Protein AF-A0A4Y9F904-F1 (afdb_monomer_lite)

Radius of gyration: 24.55 Å; chains: 1; bounding box: 71×36×75 Å

Foldseek 3Di:
DDDDPPPPPDDPDPVPPPAPPCQDPVLVVLLVVLVVLLVVLLVVLLPPLLVVLQVVLLVCVVVVQWDFLLDVVQVWDQPQAADWAFLVQWDQDQQWIDGPDRHIIRSVHRLSSVLLNSLSNLAPDGTDHSVLNRQDTDGPVSVVSVVVSVVVVVVNVVSVVVNVVSVVVSLVSVCVSSVHDPVRSVVVVVVCCDPPNVVVDPDGSNNPDRDHHRPRSDDPPDPPPPDD

Organism: NCBI:txid1214928

Sequence (228 aa):
MEGSSRAHIYPRTLEALPWPKDADRHTLGRLAVLYQELERLAQVSRDNPRAWLLAEVERRIEDQAGYRLSAPGFGLSFVEWQGAPSMEELLLEGTVLQAGLFHRLDLKDPDLARFVYLMLTSTEAERVASGELQRLFVPTDYRDLLAVYEEKERAFSEVREAFFRTLAELDEAVFDLFGLTEEERRHILERLSAFPLDRLRPRYPWEVGRVRPPQGLHGRSVPIRGGL

Secondary structure (DSSP, 8-state):
-----------SSGGGSS--TT--HHHHHHHHHHHHHHHHHHHHTTS-HHHHHHHHHHHHHHTT-EEETTSGGG----TTB-S--BGGGEEEETTEEEETTTEEEE-SSHHHHHHHHHHHHTB--SB--HHHHHH-EEETTHHHHHHHHHHHHHHHHHHHHHHHHHHHHHHHHHHHHTT--HHHHHHHHHHHTSTTGGG-----TTS---BPPPTTTS----------

pLDDT: mean 80.61, std 17.96, range [29.81, 96.25]

Structure (mmCIF, N/CA/C/O backbone):
data_AF-A0A4Y9F904-F1
#
_entry.id   AF-A0A4Y9F904-F1
#
loop_
_atom_site.group_PDB
_atom_site.id
_atom_site.type_symbol
_atom_site.label_atom_id
_atom_site.label_alt_id
_atom_site.label_comp_id
_atom_site.label_asym_id
_atom_site.label_entity_id
_atom_site.label_seq_id
_atom_site.pdbx_PDB_ins_code
_atom_site.Cartn_x
_atom_site.Cartn_y
_atom_site.Cartn_z
_atom_site.occupancy
_atom_site.B_iso_or_equiv
_atom_site.auth_seq_id
_atom_site.auth_comp_id
_atom_site.auth_asym_id
_atom_site.auth_atom_id
_atom_site.pdbx_PDB_model_num
ATOM 1 N N . MET A 1 1 ? 14.074 16.348 48.576 1.00 34.06 1 MET A N 1
ATOM 2 C CA . MET A 1 1 ? 14.299 15.321 47.538 1.00 34.06 1 MET A CA 1
ATOM 3 C C . MET A 1 1 ? 13.141 14.347 47.621 1.00 34.06 1 MET A C 1
ATOM 5 O O . MET A 1 1 ? 13.168 13.433 48.432 1.00 34.06 1 MET A O 1
ATOM 9 N N . GLU A 1 2 ? 12.076 14.634 46.877 1.00 34.41 2 GLU A N 1
ATOM 10 C CA . GLU A 1 2 ? 10.871 13.806 46.820 1.00 34.41 2 GLU A CA 1
ATOM 11 C C . GLU A 1 2 ? 11.137 12.616 45.894 1.00 34.41 2 GLU A C 1
ATOM 13 O O . GLU A 1 2 ? 11.354 12.772 44.693 1.00 34.41 2 GLU A O 1
ATOM 18 N N . GLY A 1 3 ? 11.200 11.424 46.485 1.00 33.22 3 GLY A N 1
ATOM 19 C CA . GLY A 1 3 ? 11.330 10.168 45.764 1.00 33.22 3 GLY A CA 1
ATOM 20 C C . GLY A 1 3 ? 10.002 9.797 45.115 1.00 33.22 3 GLY A C 1
ATOM 21 O O . GLY A 1 3 ? 9.018 9.534 45.799 1.00 33.22 3 GLY A O 1
ATOM 22 N N . SER A 1 4 ? 9.996 9.770 43.786 1.00 40.06 4 SER A N 1
ATOM 23 C CA . SER A 1 4 ? 8.911 9.275 42.942 1.00 40.06 4 SER A CA 1
ATOM 24 C C . SER A 1 4 ? 8.548 7.821 43.282 1.00 40.06 4 SER A C 1
ATOM 26 O O . SER A 1 4 ? 9.213 6.889 42.835 1.00 40.06 4 SER A O 1
ATOM 28 N N . SER A 1 5 ? 7.454 7.621 44.017 1.00 36.81 5 SER A N 1
ATOM 29 C CA . SER A 1 5 ? 6.813 6.322 44.254 1.00 36.81 5 SER A CA 1
ATOM 30 C C . SER A 1 5 ? 5.555 6.150 43.392 1.00 36.81 5 SER A C 1
ATOM 32 O O . SER A 1 5 ? 4.474 5.840 43.883 1.00 36.81 5 SER A O 1
ATOM 34 N N . ARG A 1 6 ? 5.666 6.319 42.069 1.00 43.16 6 ARG A N 1
ATOM 35 C CA . ARG A 1 6 ? 4.615 5.847 41.150 1.00 43.16 6 ARG A CA 1
ATOM 36 C C . ARG A 1 6 ? 4.809 4.354 40.888 1.00 43.16 6 ARG A C 1
ATOM 38 O O . ARG A 1 6 ? 5.330 3.945 39.856 1.00 43.16 6 ARG A O 1
ATOM 45 N N . ALA A 1 7 ? 4.420 3.535 41.861 1.00 41.81 7 ALA A N 1
ATOM 46 C CA . ALA A 1 7 ? 4.220 2.109 41.645 1.00 41.81 7 ALA A CA 1
ATOM 47 C C . ALA A 1 7 ? 3.011 1.941 40.713 1.00 41.81 7 ALA A C 1
ATOM 49 O O . ALA A 1 7 ? 1.864 2.037 41.141 1.00 41.81 7 ALA A O 1
ATOM 50 N N . HIS A 1 8 ? 3.265 1.747 39.421 1.00 47.38 8 HIS A N 1
ATOM 51 C CA . HIS A 1 8 ? 2.232 1.378 38.460 1.00 47.38 8 HIS A CA 1
ATOM 52 C C . HIS A 1 8 ? 1.749 -0.038 38.803 1.00 47.38 8 HIS A C 1
ATOM 54 O O . HIS A 1 8 ? 2.403 -1.029 38.477 1.00 47.38 8 HIS A O 1
ATOM 60 N N . ILE A 1 9 ? 0.637 -0.137 39.533 1.00 50.84 9 ILE A N 1
ATOM 61 C CA . ILE A 1 9 ? -0.047 -1.406 39.783 1.00 50.84 9 ILE A CA 1
ATOM 62 C C . ILE A 1 9 ? -0.676 -1.824 38.455 1.00 50.84 9 ILE A C 1
ATOM 64 O O . ILE A 1 9 ? -1.774 -1.398 38.114 1.00 50.84 9 ILE A O 1
ATOM 68 N N . TYR A 1 10 ? 0.047 -2.632 37.684 1.00 50.72 10 TYR A N 1
ATOM 69 C CA . TYR A 1 10 ? -0.543 -3.357 36.569 1.00 50.72 10 TYR A CA 1
ATOM 70 C C . TYR A 1 10 ? -1.421 -4.475 37.147 1.00 50.72 10 TYR A C 1
ATOM 72 O O . TYR A 1 10 ? -0.916 -5.294 37.927 1.00 50.72 10 TYR A O 1
ATOM 80 N N . PRO A 1 11 ? -2.718 -4.517 36.816 1.00 55.38 11 PRO A N 1
ATOM 81 C CA . PRO A 1 11 ? -3.620 -5.562 37.275 1.00 55.38 11 PRO A CA 1
ATOM 82 C C . PRO A 1 11 ? -3.082 -6.953 36.930 1.00 55.38 11 PRO A C 1
ATOM 84 O O . PRO A 1 11 ? -2.790 -7.240 35.773 1.00 55.38 11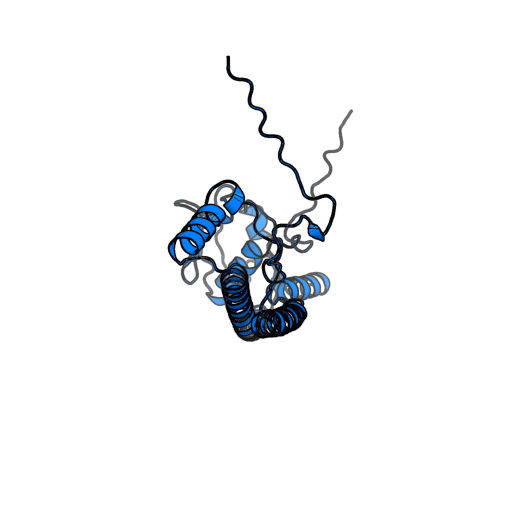 PRO A O 1
ATOM 87 N N . ARG A 1 12 ? -2.934 -7.823 37.936 1.00 61.62 12 ARG A N 1
ATOM 88 C CA . ARG A 1 12 ? -2.499 -9.224 37.752 1.00 61.62 12 ARG A CA 1
ATOM 89 C C . ARG A 1 12 ? -3.668 -10.196 37.579 1.00 61.62 12 ARG A C 1
ATOM 91 O O . ARG A 1 12 ? -3.447 -11.374 37.320 1.00 61.62 12 ARG A O 1
ATOM 98 N N . THR A 1 13 ? -4.895 -9.708 37.739 1.00 64.12 13 THR A N 1
ATOM 99 C CA . THR A 1 13 ? -6.142 -10.456 37.573 1.00 64.12 13 THR A CA 1
ATOM 100 C C . THR A 1 13 ? -7.079 -9.671 36.657 1.00 64.12 13 THR A C 1
ATOM 102 O O . THR A 1 13 ? -7.069 -8.439 36.671 1.00 64.12 13 THR A O 1
ATOM 105 N N . LEU A 1 14 ? -7.892 -10.378 35.863 1.00 56.38 14 LEU A N 1
ATOM 106 C CA . LEU A 1 14 ? -8.883 -9.767 34.962 1.00 56.38 14 LEU A CA 1
ATOM 107 C C . LEU A 1 14 ? -9.853 -8.842 35.717 1.00 56.38 14 LEU A C 1
ATOM 109 O O . LEU A 1 14 ? -10.245 -7.805 35.201 1.00 56.38 14 LEU A O 1
ATOM 113 N N . GLU A 1 15 ? -10.171 -9.180 36.966 1.00 61.59 15 GLU A N 1
ATOM 114 C CA . GLU A 1 15 ? -11.051 -8.417 37.864 1.00 61.59 15 GLU A CA 1
ATOM 115 C C . GLU A 1 15 ? -10.487 -7.050 38.275 1.00 61.59 15 GLU A C 1
ATOM 117 O O . GLU A 1 15 ? -11.238 -6.163 38.678 1.00 61.59 15 GLU A O 1
ATOM 122 N N . ALA A 1 16 ? -9.165 -6.885 38.207 1.00 66.38 16 ALA A N 1
ATOM 123 C CA . ALA A 1 16 ? -8.488 -5.640 38.538 1.00 66.38 16 ALA A CA 1
ATOM 124 C C . ALA A 1 16 ? -8.207 -4.778 37.295 1.00 66.38 16 ALA A C 1
ATOM 126 O O . ALA A 1 16 ? -7.701 -3.664 37.443 1.00 66.38 16 ALA A O 1
ATOM 127 N N . LEU A 1 17 ? -8.501 -5.271 36.080 1.00 67.62 17 LEU A N 1
ATOM 128 C CA . LEU A 1 17 ? -8.461 -4.431 34.885 1.00 67.62 17 LEU A CA 1
ATOM 129 C C . LEU A 1 17 ? -9.479 -3.295 35.035 1.00 67.62 17 LEU A C 1
ATOM 131 O O . LEU A 1 17 ? -10.519 -3.492 35.669 1.00 67.62 17 LEU A O 1
ATOM 135 N N . PRO A 1 18 ? -9.219 -2.116 34.444 1.00 69.81 18 PRO A N 1
ATOM 136 C CA . PRO A 1 18 ? -10.180 -1.020 34.399 1.00 69.81 18 PRO A CA 1
ATOM 137 C C . PRO A 1 18 ? -11.319 -1.359 33.424 1.00 69.81 18 PRO A C 1
ATOM 139 O O . PRO A 1 18 ? -11.584 -0.618 32.495 1.00 69.81 18 PRO A O 1
ATOM 142 N N . TRP A 1 19 ? -11.955 -2.517 33.578 1.00 76.69 19 TRP A N 1
ATOM 143 C CA . TRP A 1 19 ? -13.094 -2.929 32.778 1.00 76.69 19 TRP A CA 1
ATOM 144 C C . TRP A 1 19 ? -14.383 -2.433 33.446 1.00 76.69 19 TRP A C 1
ATOM 146 O O . TRP A 1 19 ? -14.513 -2.565 34.671 1.00 76.69 19 TRP A O 1
ATOM 156 N N . PRO A 1 20 ? -15.347 -1.881 32.692 1.00 79.94 20 PRO A N 1
ATOM 157 C CA . PRO A 1 20 ? -16.627 -1.460 33.251 1.00 79.94 20 PRO A CA 1
ATOM 158 C C . PRO A 1 20 ? -17.342 -2.638 33.923 1.00 79.94 20 PRO A C 1
ATOM 160 O O . PRO A 1 20 ? -17.627 -3.654 33.289 1.00 79.94 20 PRO A O 1
ATOM 163 N N . LYS A 1 21 ? -17.609 -2.515 35.229 1.00 74.44 21 LYS A N 1
ATOM 164 C CA . LYS A 1 21 ? -18.217 -3.593 36.031 1.00 74.44 21 LYS A CA 1
ATOM 165 C C . LYS A 1 21 ? -19.651 -3.901 35.598 1.00 74.44 21 LYS A C 1
ATOM 167 O O . LYS A 1 21 ? -20.040 -5.064 35.587 1.00 74.44 21 LYS A O 1
ATOM 172 N N . ASP A 1 22 ? -20.376 -2.869 35.172 1.00 76.69 22 ASP A N 1
ATOM 173 C CA . ASP A 1 22 ? -21.756 -2.936 34.688 1.00 76.69 22 ASP A CA 1
ATOM 174 C C . ASP A 1 22 ? -21.818 -2.617 33.186 1.00 76.69 22 ASP A C 1
ATOM 176 O O . ASP A 1 22 ? -22.566 -1.753 32.738 1.00 76.69 22 ASP A O 1
ATOM 180 N N . ALA A 1 23 ? -20.967 -3.286 32.404 1.00 78.56 23 ALA A N 1
ATOM 181 C CA . ALA A 1 23 ? -20.927 -3.144 30.954 1.00 78.56 23 ALA A CA 1
ATOM 182 C C . ALA A 1 23 ? -22.310 -3.406 30.324 1.00 78.56 23 ALA A C 1
ATOM 184 O O . ALA A 1 23 ? -22.888 -4.487 30.484 1.00 78.56 23 ALA A O 1
ATOM 185 N N . ASP A 1 24 ? -22.824 -2.424 29.582 1.00 83.88 24 ASP A N 1
ATOM 186 C CA . ASP A 1 24 ? -24.117 -2.530 28.913 1.00 83.88 24 ASP A CA 1
ATOM 187 C C . ASP A 1 24 ? -24.127 -3.683 27.893 1.00 83.88 24 ASP A C 1
ATOM 189 O O . ASP A 1 24 ? -23.267 -3.783 27.011 1.00 83.88 24 ASP A O 1
ATOM 193 N N . ARG A 1 25 ? -25.127 -4.569 28.000 1.00 85.44 25 ARG A N 1
ATOM 194 C CA . ARG A 1 25 ? -25.239 -5.760 27.142 1.00 85.44 25 ARG A CA 1
ATOM 195 C C . ARG A 1 25 ? -25.438 -5.398 25.676 1.00 85.44 25 ARG A C 1
ATOM 197 O O . ARG A 1 25 ? -24.990 -6.153 24.815 1.00 85.44 25 ARG A O 1
ATOM 204 N N . HIS A 1 26 ? -26.113 -4.287 25.393 1.00 87.44 26 HIS A N 1
ATOM 205 C CA . HIS A 1 26 ? -26.319 -3.843 24.023 1.00 87.44 26 HIS A CA 1
ATOM 206 C C . HIS A 1 26 ? -24.992 -3.376 23.402 1.00 87.44 26 HIS A C 1
ATOM 208 O O . HIS A 1 26 ? -24.632 -3.853 22.324 1.00 87.44 26 HIS A O 1
ATOM 214 N N . THR A 1 27 ? -24.206 -2.558 24.107 1.00 87.44 27 THR A N 1
ATOM 215 C CA . THR A 1 27 ? -22.860 -2.154 23.663 1.00 87.44 27 THR A CA 1
ATOM 216 C C . THR A 1 27 ? -21.912 -3.346 23.503 1.00 87.44 27 THR A C 1
ATOM 218 O O . THR A 1 27 ? -21.223 -3.443 22.489 1.00 87.44 27 THR A O 1
ATOM 221 N N . LEU A 1 28 ? -21.921 -4.313 24.4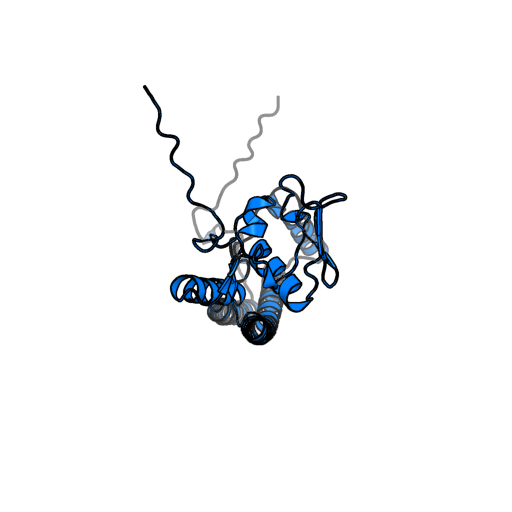29 1.00 89.12 28 LEU A N 1
ATOM 222 C CA . LEU A 1 28 ? -21.134 -5.548 24.288 1.00 89.12 28 LEU A CA 1
ATOM 223 C C . LEU A 1 28 ? -21.546 -6.375 23.058 1.00 89.12 28 LEU A C 1
ATOM 225 O O . LEU A 1 28 ? -20.685 -6.904 22.354 1.00 89.12 28 LEU A O 1
ATOM 229 N N . GLY A 1 29 ? -22.849 -6.471 22.775 1.00 90.25 29 GLY A N 1
ATOM 230 C CA . GLY A 1 29 ? -23.359 -7.130 21.572 1.00 90.25 29 GLY A CA 1
ATOM 231 C C . GLY A 1 29 ? -22.902 -6.430 20.290 1.00 90.25 29 GLY A C 1
ATOM 232 O O . GLY A 1 29 ? -22.445 -7.090 19.358 1.00 90.25 29 GLY A O 1
ATOM 233 N N . ARG A 1 30 ? -22.949 -5.092 20.268 1.00 92.44 30 ARG A N 1
ATOM 234 C CA . ARG A 1 30 ? -22.439 -4.277 19.156 1.00 92.44 30 ARG A CA 1
ATOM 235 C C . ARG A 1 30 ? -20.940 -4.497 18.939 1.00 92.44 30 ARG A C 1
ATOM 237 O O . ARG A 1 30 ? -20.532 -4.727 17.805 1.00 92.44 30 ARG A O 1
ATOM 244 N N . LEU A 1 31 ? -20.134 -4.497 20.003 1.00 92.25 31 LEU A N 1
ATOM 245 C CA . LEU A 1 31 ? -18.694 -4.770 19.922 1.00 92.25 31 LEU A CA 1
ATOM 246 C C . LEU A 1 31 ? -18.404 -6.149 19.318 1.00 92.25 31 LEU A C 1
ATOM 248 O O . LEU A 1 31 ? -17.544 -6.260 18.450 1.00 92.25 31 LEU A O 1
ATOM 252 N N . ALA A 1 32 ? -19.140 -7.188 19.723 1.00 92.25 32 ALA A N 1
ATOM 253 C CA . ALA A 1 32 ? -18.967 -8.529 19.165 1.00 92.25 32 ALA A CA 1
ATOM 254 C C . ALA A 1 32 ? -19.227 -8.570 17.648 1.00 92.25 32 ALA A C 1
ATOM 256 O O . ALA A 1 32 ? -18.451 -9.177 16.912 1.00 92.25 32 ALA A O 1
ATOM 257 N N . VAL A 1 33 ? -20.279 -7.889 17.178 1.00 95.19 33 VAL A N 1
ATOM 258 C CA . VAL A 1 33 ? -20.593 -7.779 15.743 1.00 95.19 33 VAL A CA 1
ATOM 259 C C . VAL A 1 33 ? -19.497 -7.020 14.993 1.00 95.19 33 VAL A C 1
ATOM 261 O O . VAL A 1 33 ? -19.043 -7.482 13.949 1.00 95.19 33 VAL A O 1
ATOM 264 N N . LEU A 1 34 ? -19.030 -5.891 15.535 1.00 93.81 34 LEU A N 1
ATOM 265 C CA . LEU A 1 34 ? -17.967 -5.091 14.920 1.00 93.81 34 LEU A CA 1
ATOM 266 C C . LEU A 1 34 ? -16.657 -5.880 14.812 1.00 93.81 34 LEU A C 1
ATOM 268 O O . LEU A 1 34 ? -16.031 -5.870 13.758 1.00 93.81 34 LEU A O 1
ATOM 272 N N . TYR A 1 35 ? -16.269 -6.626 15.850 1.00 91.75 35 TYR A N 1
ATOM 273 C CA . TYR A 1 35 ? -15.081 -7.485 15.798 1.00 91.75 35 TYR A CA 1
ATOM 274 C C . TYR A 1 35 ? -15.188 -8.588 14.739 1.00 91.75 35 TYR A C 1
ATOM 276 O O . TYR A 1 35 ? -14.226 -8.814 14.007 1.00 91.75 35 TYR A O 1
ATOM 284 N N . GLN A 1 36 ? -16.344 -9.251 14.626 1.00 93.44 36 GLN A N 1
ATOM 285 C CA . GLN A 1 36 ? -16.575 -10.265 13.588 1.00 93.44 36 GLN A CA 1
ATOM 286 C C . GLN A 1 36 ? -16.504 -9.661 12.182 1.00 93.44 36 GLN A C 1
ATOM 288 O O . GLN A 1 36 ? -15.942 -10.268 11.269 1.00 93.44 36 GLN A O 1
ATOM 293 N N . GLU A 1 37 ? -17.036 -8.452 12.004 1.00 93.19 37 GLU A N 1
ATOM 294 C CA . GLU A 1 37 ? -16.964 -7.747 10.727 1.00 93.19 37 GLU A CA 1
ATOM 295 C C . GLU A 1 37 ? -15.526 -7.332 10.385 1.00 93.19 37 GLU A C 1
ATOM 297 O O . GLU A 1 37 ? -15.086 -7.538 9.254 1.00 93.19 37 GLU A O 1
ATOM 302 N N . LEU A 1 38 ? -14.748 -6.842 11.359 1.00 90.69 38 LEU A N 1
ATOM 303 C CA . LEU A 1 38 ? -13.319 -6.567 11.168 1.00 90.69 38 LEU A CA 1
ATOM 304 C C . LEU A 1 38 ? -12.552 -7.830 10.773 1.00 90.69 38 LEU A C 1
ATOM 306 O O . LEU A 1 38 ? -11.728 -7.774 9.864 1.00 90.69 38 LEU A O 1
ATOM 310 N N . GLU A 1 39 ? -12.823 -8.971 11.411 1.00 89.06 39 GLU A N 1
ATOM 311 C CA . GLU A 1 39 ? -12.201 -10.253 11.061 1.00 89.06 39 GLU A CA 1
ATOM 312 C C . GLU A 1 39 ? -12.540 -10.666 9.621 1.00 89.06 39 GLU A C 1
ATOM 314 O O . GLU A 1 39 ? -11.650 -11.026 8.843 1.00 89.06 39 GLU A O 1
ATOM 319 N N . ARG A 1 40 ? -13.812 -10.540 9.227 1.00 90.25 40 ARG A N 1
ATOM 320 C CA . ARG A 1 40 ? -14.269 -10.827 7.863 1.00 90.25 40 ARG A CA 1
ATOM 321 C C . ARG A 1 40 ? -13.573 -9.933 6.834 1.00 90.25 40 ARG A C 1
ATOM 323 O O . ARG A 1 40 ? -13.089 -10.434 5.819 1.00 90.25 40 ARG A O 1
ATOM 330 N N . LEU A 1 41 ? -13.497 -8.627 7.088 1.00 89.62 41 LEU A N 1
ATOM 331 C CA . LEU A 1 41 ? -12.838 -7.653 6.209 1.00 89.62 41 LEU A CA 1
ATOM 332 C C . LEU A 1 41 ? -11.316 -7.881 6.152 1.00 89.62 41 LEU A C 1
ATOM 334 O O . LEU A 1 41 ? -10.716 -7.835 5.076 1.00 89.62 41 LEU A O 1
ATOM 338 N N . ALA A 1 42 ? -10.693 -8.212 7.284 1.00 83.50 42 ALA A N 1
ATOM 339 C CA . ALA A 1 42 ? -9.281 -8.575 7.362 1.00 83.50 42 ALA A CA 1
ATOM 340 C C . ALA A 1 42 ? -8.960 -9.825 6.533 1.00 83.50 42 ALA A C 1
ATOM 342 O O . ALA A 1 42 ? -7.913 -9.884 5.888 1.00 83.50 42 ALA A O 1
ATOM 343 N N . GLN A 1 43 ? -9.855 -10.812 6.490 1.00 82.88 43 GLN A N 1
ATOM 344 C CA . GLN A 1 43 ? -9.643 -12.007 5.679 1.00 82.88 43 GLN A CA 1
ATOM 345 C C . GLN A 1 43 ? -9.577 -11.684 4.178 1.00 82.88 43 GLN A C 1
ATOM 347 O O . GLN A 1 43 ? -8.740 -12.253 3.478 1.00 82.88 43 GLN A O 1
ATOM 352 N N . VAL A 1 44 ? -10.397 -10.742 3.702 1.00 78.06 44 VAL A N 1
ATOM 353 C CA . VAL A 1 44 ? -10.391 -10.274 2.302 1.00 78.06 44 VAL A CA 1
ATOM 354 C C . VAL A 1 44 ? -9.115 -9.493 1.979 1.00 78.06 44 VAL A C 1
ATOM 356 O O . VAL A 1 44 ? -8.581 -9.589 0.878 1.00 78.06 44 VAL A O 1
ATOM 359 N N . SER A 1 45 ? -8.562 -8.771 2.954 1.00 73.19 45 SER A N 1
ATOM 360 C CA . SER A 1 45 ? -7.349 -7.972 2.745 1.00 73.19 45 SER A CA 1
ATOM 361 C C . SER A 1 45 ? -6.076 -8.788 2.446 1.00 73.19 45 SER A C 1
ATOM 363 O O . SER A 1 45 ? -5.062 -8.216 2.039 1.00 73.19 45 SER A O 1
ATOM 365 N N . ARG A 1 46 ? -6.120 -10.121 2.613 1.00 69.44 46 ARG A N 1
ATOM 366 C CA . ARG A 1 46 ? -5.023 -11.024 2.225 1.00 69.44 46 ARG A CA 1
ATOM 367 C C . ARG A 1 46 ? -4.749 -10.991 0.721 1.00 69.44 46 ARG A C 1
ATOM 369 O O . ARG A 1 46 ? -3.601 -11.173 0.323 1.00 69.44 46 ARG A O 1
ATOM 376 N N . ASP A 1 47 ? -5.761 -10.687 -0.089 1.00 74.69 47 ASP A N 1
ATOM 377 C CA . ASP A 1 47 ? -5.645 -10.563 -1.544 1.00 74.69 47 ASP A CA 1
ATOM 378 C C . ASP A 1 47 ? -5.160 -9.162 -1.942 1.00 74.69 47 ASP A C 1
ATOM 380 O O . ASP A 1 47 ? -5.802 -8.433 -2.700 1.00 74.69 47 ASP A O 1
ATOM 384 N N . ASN A 1 48 ? -4.016 -8.750 -1.391 1.00 83.50 48 ASN A N 1
ATOM 385 C CA . ASN A 1 48 ? -3.483 -7.416 -1.618 1.00 83.50 48 ASN A CA 1
ATOM 386 C C . ASN A 1 48 ? -3.075 -7.205 -3.098 1.00 83.50 48 ASN A C 1
ATOM 388 O O . ASN A 1 48 ? -2.228 -7.951 -3.606 1.00 83.50 48 ASN A O 1
ATOM 392 N N . PRO A 1 49 ? -3.576 -6.153 -3.778 1.00 89.25 49 PRO A N 1
ATOM 393 C CA . PRO A 1 49 ? -3.272 -5.883 -5.184 1.00 89.25 49 PRO A CA 1
ATOM 394 C C . PRO A 1 49 ? -1.779 -5.708 -5.480 1.00 89.25 49 PRO A C 1
ATOM 396 O O . PRO A 1 49 ? -1.305 -6.151 -6.524 1.00 89.25 49 PRO A O 1
ATOM 399 N N . ARG A 1 50 ? -1.010 -5.094 -4.569 1.00 87.38 50 ARG A N 1
ATOM 400 C CA . ARG A 1 50 ? 0.439 -4.901 -4.745 1.00 87.38 50 ARG A CA 1
ATOM 401 C C . ARG A 1 50 ? 1.196 -6.213 -4.614 1.00 87.38 50 ARG A C 1
ATOM 403 O O . ARG A 1 50 ? 2.081 -6.479 -5.419 1.00 87.38 50 ARG A O 1
ATOM 410 N N . ALA A 1 51 ? 0.839 -7.043 -3.633 1.00 85.50 51 ALA A N 1
ATOM 411 C CA . ALA A 1 51 ? 1.439 -8.368 -3.481 1.00 85.50 51 ALA A CA 1
ATOM 412 C C . ALA A 1 51 ? 1.166 -9.242 -4.716 1.00 85.50 51 ALA A C 1
ATOM 414 O O . ALA A 1 51 ? 2.078 -9.889 -5.227 1.00 85.50 51 ALA A O 1
ATOM 415 N N . TRP A 1 52 ? -0.064 -9.188 -5.240 1.00 90.69 52 TRP A N 1
ATOM 416 C CA . TRP A 1 52 ? -0.429 -9.836 -6.499 1.00 90.69 52 TRP A CA 1
ATOM 417 C C . TRP A 1 52 ? 0.402 -9.315 -7.683 1.00 90.69 52 TRP A C 1
ATOM 419 O O . TRP A 1 52 ? 0.970 -10.120 -8.418 1.00 90.69 52 TRP A O 1
ATOM 429 N N . LEU A 1 53 ? 0.526 -7.991 -7.845 1.00 91.56 53 LEU A N 1
ATOM 430 C CA . LEU A 1 53 ? 1.296 -7.384 -8.937 1.00 91.56 53 LEU A CA 1
ATOM 431 C C . LEU A 1 53 ? 2.764 -7.826 -8.898 1.00 91.56 53 LEU A C 1
ATOM 433 O O . LEU A 1 53 ? 3.315 -8.210 -9.925 1.00 91.56 53 LEU A O 1
ATOM 437 N N . LEU A 1 54 ? 3.389 -7.808 -7.717 1.00 89.88 54 LEU A N 1
ATOM 438 C CA . LEU A 1 54 ? 4.779 -8.233 -7.550 1.00 89.88 54 LEU A CA 1
ATOM 439 C C . LEU A 1 54 ? 4.976 -9.710 -7.911 1.00 89.88 54 LEU A C 1
ATOM 441 O O . LEU A 1 54 ? 5.921 -10.023 -8.631 1.00 89.88 54 LEU A O 1
ATOM 445 N N . ALA A 1 55 ? 4.077 -10.594 -7.466 1.00 90.12 55 ALA A N 1
ATOM 446 C CA . ALA A 1 55 ? 4.133 -12.017 -7.803 1.00 90.12 55 ALA A CA 1
ATOM 447 C C . ALA A 1 55 ? 3.985 -12.256 -9.316 1.00 90.12 55 ALA A C 1
ATOM 449 O O . ALA A 1 55 ? 4.683 -13.079 -9.906 1.00 90.12 55 ALA A O 1
ATOM 450 N N . GLU A 1 56 ? 3.108 -11.498 -9.969 1.00 93.50 56 GLU A N 1
ATOM 451 C CA . GLU A 1 56 ? 2.843 -11.638 -11.400 1.00 93.50 56 GLU A CA 1
ATOM 452 C C . GLU A 1 56 ? 3.982 -11.063 -12.269 1.00 93.50 56 GLU A C 1
ATOM 454 O O . GLU A 1 56 ? 4.268 -11.576 -13.358 1.00 93.50 56 GLU A O 1
ATOM 459 N N . VAL A 1 57 ? 4.685 -10.043 -11.765 1.00 91.81 57 VAL A N 1
ATOM 460 C CA . VAL A 1 57 ? 5.947 -9.553 -12.338 1.00 91.81 57 VAL A CA 1
ATOM 461 C C . VAL A 1 57 ? 7.069 -10.573 -12.144 1.00 91.81 57 VAL A C 1
ATOM 463 O O . VAL A 1 57 ? 7.807 -10.830 -13.092 1.00 91.81 57 VAL A O 1
ATOM 466 N N . GLU A 1 58 ? 7.187 -11.188 -10.965 1.00 91.19 58 GLU A N 1
ATOM 467 C CA . GLU A 1 58 ? 8.185 -12.232 -10.691 1.00 91.19 58 GLU A CA 1
ATOM 468 C C . GLU A 1 58 ? 8.028 -13.423 -11.645 1.00 91.19 58 GLU A C 1
ATOM 470 O O . GLU A 1 58 ? 8.997 -13.823 -12.289 1.00 91.19 58 GLU A O 1
ATOM 475 N N . ARG A 1 59 ? 6.792 -13.879 -11.874 1.00 92.44 59 ARG A N 1
ATOM 476 C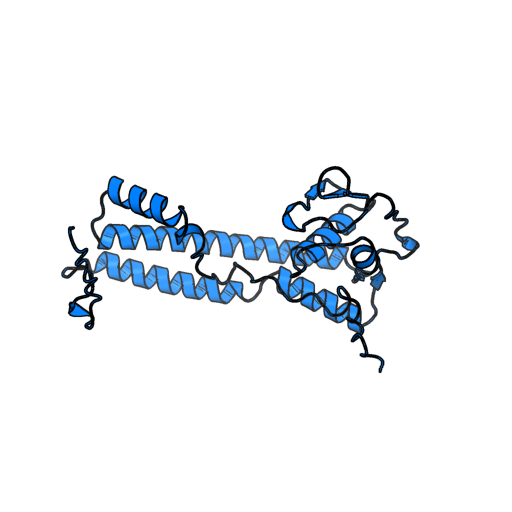 CA . ARG A 1 59 ? 6.487 -14.917 -12.870 1.00 92.44 59 ARG A CA 1
ATOM 477 C C . ARG A 1 59 ? 6.987 -14.558 -14.277 1.00 92.44 59 ARG A C 1
ATOM 479 O O . ARG A 1 59 ? 7.548 -15.393 -14.976 1.00 92.44 59 ARG A O 1
ATOM 486 N N . ARG A 1 60 ? 6.846 -13.297 -14.701 1.00 93.12 60 ARG A N 1
ATOM 487 C CA . ARG A 1 60 ? 7.336 -12.836 -16.019 1.00 93.12 60 ARG A CA 1
ATOM 488 C C . ARG A 1 60 ? 8.842 -12.691 -16.096 1.00 93.12 60 ARG A C 1
ATOM 490 O O . ARG A 1 60 ? 9.399 -12.816 -17.185 1.00 93.12 60 ARG A O 1
ATOM 497 N N . ILE A 1 61 ? 9.496 -12.414 -14.971 1.00 90.50 61 ILE A N 1
ATOM 498 C CA . ILE A 1 61 ? 10.956 -12.451 -14.890 1.00 90.50 61 ILE A CA 1
ATOM 499 C C . ILE A 1 61 ? 11.433 -13.884 -15.153 1.00 90.50 61 ILE A C 1
ATOM 501 O O . ILE A 1 61 ? 12.355 -14.070 -15.950 1.00 90.50 61 ILE A O 1
ATOM 505 N N . GLU A 1 62 ? 10.788 -14.883 -14.542 1.00 91.94 62 GLU A N 1
ATOM 506 C CA . GLU A 1 62 ? 11.086 -16.306 -14.759 1.00 91.94 62 GLU A CA 1
ATOM 507 C C . GLU A 1 62 ? 10.831 -16.73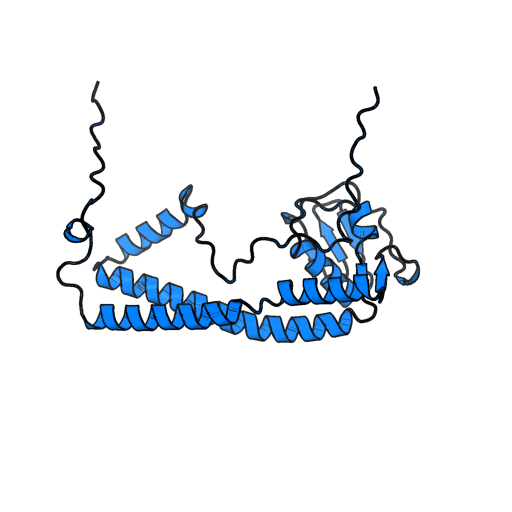1 -16.212 1.00 91.94 62 GLU A C 1
ATOM 509 O O . GLU A 1 62 ? 11.696 -17.352 -16.832 1.00 91.94 62 GLU A O 1
ATOM 514 N N . ASP A 1 63 ? 9.704 -16.299 -16.785 1.00 92.12 63 ASP A N 1
ATOM 515 C CA . ASP A 1 63 ? 9.329 -16.554 -18.182 1.00 92.12 63 ASP A CA 1
ATOM 516 C C . ASP A 1 63 ? 10.143 -15.718 -19.199 1.00 92.12 63 ASP A C 1
ATOM 518 O O . ASP A 1 63 ? 9.969 -15.863 -20.410 1.00 92.12 63 ASP A O 1
ATOM 522 N N . GLN A 1 64 ? 11.024 -14.821 -18.732 1.00 89.50 64 GLN A N 1
ATOM 523 C CA . GLN A 1 64 ? 11.781 -13.855 -19.547 1.00 89.50 64 GLN A CA 1
ATOM 524 C C . GLN A 1 64 ? 10.899 -12.991 -20.473 1.00 89.50 64 GLN A C 1
ATOM 526 O O . GLN A 1 64 ? 11.342 -12.510 -21.518 1.00 89.50 64 GLN A O 1
ATOM 531 N N . ALA A 1 65 ? 9.650 -12.752 -20.075 1.00 92.38 65 ALA A N 1
ATOM 532 C CA . ALA A 1 65 ? 8.631 -12.054 -20.853 1.00 92.38 65 ALA A CA 1
ATOM 533 C C . ALA A 1 65 ? 8.653 -10.536 -20.595 1.00 92.38 65 ALA A C 1
ATOM 535 O O . ALA A 1 65 ? 7.700 -9.946 -20.081 1.00 92.38 65 ALA A O 1
ATOM 536 N N . GLY A 1 66 ? 9.770 -9.882 -20.914 1.00 91.94 66 GLY A N 1
ATOM 537 C CA . GLY A 1 66 ? 9.916 -8.446 -20.691 1.00 91.94 66 GLY A CA 1
ATOM 538 C C . GLY A 1 66 ? 11.300 -7.902 -20.999 1.00 91.94 66 GLY A C 1
ATOM 539 O O . GLY A 1 66 ? 12.188 -8.597 -21.495 1.00 91.94 66 GLY A O 1
ATOM 540 N N . TYR A 1 67 ? 11.480 -6.625 -20.687 1.00 92.62 67 TYR A N 1
ATOM 541 C CA . TYR A 1 67 ? 12.700 -5.882 -20.968 1.00 92.62 67 TYR A CA 1
ATOM 542 C C . TYR A 1 67 ? 13.167 -5.124 -19.731 1.00 92.62 67 TYR A C 1
ATOM 544 O O . TYR A 1 67 ? 12.394 -4.803 -18.834 1.00 92.62 67 TYR A O 1
ATOM 552 N N . ARG A 1 68 ? 14.458 -4.795 -19.687 1.00 93.38 68 ARG A N 1
ATOM 553 C CA . ARG A 1 68 ? 14.955 -3.810 -18.720 1.00 93.38 68 ARG A CA 1
ATOM 554 C C . ARG A 1 68 ? 14.477 -2.424 -19.127 1.00 93.38 68 ARG A C 1
ATOM 556 O O . ARG A 1 68 ? 14.426 -2.135 -20.318 1.00 93.38 68 ARG A O 1
ATOM 563 N N . LEU A 1 69 ? 14.242 -1.542 -18.161 1.00 92.81 69 LEU A N 1
ATOM 564 C CA . LEU A 1 69 ? 13.855 -0.155 -18.427 1.00 92.81 69 LEU A CA 1
ATOM 565 C C . LEU A 1 69 ? 14.897 0.589 -19.289 1.00 92.81 69 LEU A C 1
ATOM 567 O O . LEU A 1 69 ? 14.556 1.455 -20.082 1.00 92.81 69 LEU A O 1
ATOM 571 N N . SER A 1 70 ? 16.173 0.202 -19.197 1.00 92.69 70 SER A N 1
ATOM 572 C CA . SER A 1 70 ? 17.257 0.702 -20.061 1.00 92.69 70 SER A CA 1
ATOM 573 C C . SER A 1 70 ? 17.243 0.178 -21.505 1.00 92.69 70 SER A C 1
ATOM 575 O O . SER A 1 70 ? 18.120 0.544 -22.289 1.00 92.69 70 SER A O 1
ATOM 577 N N . ALA A 1 71 ? 16.305 -0.696 -21.880 1.00 92.06 71 ALA A N 1
ATOM 578 C CA . ALA A 1 71 ? 16.258 -1.250 -23.225 1.00 92.06 71 ALA A CA 1
ATOM 579 C C . ALA A 1 71 ? 16.046 -0.136 -24.270 1.00 92.06 71 ALA A C 1
ATOM 581 O O . ALA A 1 71 ? 15.201 0.741 -24.063 1.00 92.06 71 ALA A O 1
ATOM 582 N N . PRO A 1 72 ? 16.743 -0.187 -25.425 1.00 87.94 72 PRO A N 1
ATOM 583 C CA . PRO A 1 72 ? 16.650 0.853 -26.452 1.00 87.94 72 PRO A CA 1
ATOM 584 C C . PRO A 1 72 ? 15.223 1.137 -26.934 1.00 87.94 72 PRO A C 1
ATOM 586 O O . PRO A 1 72 ? 14.928 2.261 -27.326 1.00 87.94 72 PRO A O 1
ATOM 589 N N . GLY A 1 73 ? 14.331 0.140 -26.867 1.00 87.56 73 GLY A N 1
ATOM 590 C CA . GLY A 1 73 ? 12.930 0.270 -27.271 1.00 87.56 73 GLY A CA 1
ATOM 591 C C . GLY A 1 73 ? 12.126 1.305 -26.478 1.00 87.56 73 GLY A C 1
ATOM 592 O O . GLY A 1 73 ? 11.134 1.799 -27.001 1.00 87.56 73 GLY A O 1
ATOM 593 N N . PHE A 1 74 ? 12.556 1.674 -25.266 1.00 88.69 74 PHE A N 1
ATOM 594 C CA . PHE A 1 74 ? 11.890 2.714 -24.474 1.00 88.69 74 PHE A CA 1
ATOM 595 C C . PHE A 1 74 ? 12.420 4.130 -24.751 1.00 88.69 74 PHE A C 1
ATOM 597 O O . PHE A 1 74 ? 11.761 5.104 -24.402 1.00 88.69 74 PHE A O 1
ATOM 604 N N . GLY A 1 75 ? 13.604 4.273 -25.365 1.00 90.00 75 GLY A N 1
ATOM 605 C CA . GLY A 1 75 ? 14.167 5.586 -25.713 1.00 90.00 75 GLY A CA 1
ATOM 606 C C . GLY A 1 75 ? 14.410 6.525 -24.520 1.00 90.00 75 GLY A C 1
ATOM 607 O O . GLY A 1 75 ? 14.305 7.742 -24.665 1.00 90.00 75 GLY A O 1
ATOM 608 N N . LEU A 1 76 ? 14.701 5.973 -23.338 1.00 93.12 76 LEU A N 1
ATOM 609 C CA . LEU A 1 76 ? 14.813 6.730 -22.087 1.00 93.12 76 LEU A CA 1
ATOM 610 C C . LEU A 1 76 ? 16.218 7.297 -21.860 1.00 93.12 76 LEU A C 1
ATOM 612 O O . LEU A 1 76 ? 17.223 6.680 -22.216 1.00 93.12 76 LEU A O 1
ATOM 616 N N . SER A 1 77 ? 16.284 8.451 -21.193 1.00 91.56 77 SER A N 1
ATOM 617 C CA . SER A 1 77 ? 17.531 9.073 -20.736 1.00 91.56 77 SER A CA 1
ATOM 618 C C . SER A 1 77 ? 17.557 9.144 -19.213 1.00 91.56 77 SER A C 1
ATOM 620 O O . SER A 1 77 ? 16.655 9.705 -18.602 1.00 91.56 77 SER A O 1
ATOM 622 N N . PHE A 1 78 ? 18.619 8.614 -18.604 1.00 90.44 78 PHE A N 1
ATOM 623 C CA . PHE A 1 78 ? 18.799 8.575 -17.146 1.00 90.44 78 PHE A CA 1
ATOM 624 C C . PHE A 1 78 ? 19.797 9.626 -16.629 1.00 90.44 78 PHE A C 1
ATOM 626 O O . PHE A 1 78 ? 20.193 9.581 -15.467 1.00 90.44 78 PHE A O 1
ATOM 633 N N . VAL A 1 79 ? 20.235 10.555 -17.487 1.00 89.25 79 VAL A N 1
ATOM 634 C CA . VAL A 1 79 ? 21.282 11.552 -17.173 1.00 89.25 79 VAL A CA 1
ATOM 635 C C . VAL A 1 79 ? 20.857 12.507 -16.053 1.00 89.25 79 VAL A C 1
ATOM 637 O O . VAL A 1 79 ? 21.682 12.912 -15.233 1.00 89.25 79 VAL A O 1
ATOM 640 N N . GLU A 1 80 ? 19.566 12.831 -16.003 1.00 88.81 80 GLU A N 1
ATOM 641 C CA . GLU A 1 80 ? 18.952 13.707 -14.999 1.00 88.81 80 GLU A CA 1
ATOM 642 C C . GLU A 1 80 ? 18.589 12.965 -13.703 1.00 88.81 80 GLU A C 1
ATOM 644 O O . GLU A 1 80 ? 18.143 13.580 -12.742 1.00 88.81 80 GLU A O 1
ATOM 649 N N . TRP A 1 81 ? 18.815 11.650 -13.628 1.00 88.75 81 TRP A N 1
ATOM 650 C CA . TRP A 1 81 ? 18.654 10.876 -12.400 1.00 88.75 81 TRP A CA 1
ATOM 651 C C . TRP A 1 81 ? 20.019 10.619 -11.763 1.00 88.75 81 TRP A C 1
ATOM 653 O O . TRP A 1 81 ? 20.603 9.545 -11.909 1.00 88.75 81 TRP A O 1
ATOM 663 N N . GLN A 1 82 ? 20.574 11.621 -11.086 1.00 80.44 82 GLN A N 1
ATOM 664 C CA . GLN A 1 82 ? 21.891 11.498 -10.445 1.00 80.44 82 GLN A CA 1
ATOM 665 C C . GLN A 1 82 ? 21.766 11.074 -8.978 1.00 80.44 82 GLN A C 1
ATOM 667 O O . GLN A 1 82 ? 20.821 11.451 -8.312 1.00 80.44 82 GLN A O 1
ATOM 672 N N . GLY A 1 83 ? 22.701 10.297 -8.431 1.00 83.31 83 GLY A N 1
ATOM 673 C CA . GLY A 1 83 ? 22.636 9.880 -7.021 1.00 83.31 83 GLY A CA 1
ATOM 674 C C . GLY A 1 83 ? 21.555 8.830 -6.716 1.00 83.31 83 GLY A C 1
ATOM 675 O O . GLY A 1 83 ? 21.242 7.989 -7.560 1.00 83.31 83 GLY A O 1
ATOM 676 N N . ALA A 1 84 ? 21.055 8.841 -5.477 1.00 85.75 84 ALA A N 1
ATOM 677 C CA . ALA A 1 84 ? 20.095 7.869 -4.947 1.00 85.75 84 ALA A CA 1
ATOM 678 C C . ALA A 1 84 ? 19.086 8.580 -4.018 1.00 85.75 84 ALA A C 1
ATOM 680 O O . ALA A 1 84 ? 19.267 8.548 -2.795 1.00 85.75 84 ALA A O 1
ATOM 681 N N . PRO A 1 85 ? 18.087 9.290 -4.579 1.00 86.50 85 PRO A N 1
ATOM 682 C CA . PRO A 1 85 ? 17.070 9.984 -3.791 1.00 86.50 85 PRO A CA 1
ATOM 683 C C . PRO A 1 85 ? 16.280 9.036 -2.886 1.00 86.50 85 PRO A C 1
ATOM 685 O O . PRO A 1 85 ? 16.204 7.831 -3.145 1.00 86.50 85 PRO A O 1
ATOM 688 N N . SER A 1 86 ? 15.689 9.603 -1.830 1.00 86.50 86 SER A N 1
ATOM 689 C CA . SER A 1 86 ? 14.791 8.877 -0.929 1.00 86.50 86 SER A CA 1
ATOM 690 C C . SER A 1 86 ? 13.508 8.484 -1.651 1.00 86.50 86 SER A C 1
ATOM 692 O O . SER A 1 86 ? 12.914 9.290 -2.366 1.00 86.50 86 SER A O 1
ATOM 694 N N . MET A 1 87 ? 13.039 7.265 -1.399 1.00 83.81 87 MET A N 1
ATOM 695 C CA . MET A 1 87 ? 11.745 6.798 -1.892 1.00 83.81 87 MET A CA 1
ATOM 696 C C . MET A 1 87 ? 10.558 7.592 -1.336 1.00 83.81 87 MET A C 1
ATOM 698 O O . MET A 1 87 ? 9.497 7.614 -1.952 1.00 83.81 87 MET A O 1
ATOM 702 N N . GLU A 1 88 ? 10.732 8.268 -0.200 1.00 83.62 88 GLU A N 1
ATOM 703 C CA . GLU A 1 88 ? 9.700 9.118 0.408 1.00 83.62 88 GLU A CA 1
ATOM 704 C C . GLU A 1 88 ? 9.475 10.429 -0.360 1.00 83.62 88 GLU A C 1
ATOM 706 O O . GLU A 1 88 ? 8.403 11.018 -0.269 1.00 83.62 88 GLU A O 1
ATOM 711 N N . GLU A 1 89 ? 10.463 10.872 -1.142 1.00 87.25 89 GLU A N 1
ATOM 712 C CA . GLU A 1 89 ? 10.397 12.094 -1.957 1.00 87.25 89 GLU A CA 1
ATOM 713 C C . GLU A 1 89 ? 9.909 11.820 -3.388 1.00 87.25 89 GLU A C 1
ATOM 715 O O . GLU A 1 89 ? 9.861 12.735 -4.212 1.00 87.25 89 GLU A O 1
ATOM 720 N N . LEU A 1 90 ? 9.594 10.559 -3.707 1.00 90.00 90 LEU A N 1
ATOM 721 C CA . LEU A 1 90 ? 9.243 10.125 -5.052 1.00 90.00 90 LEU A CA 1
ATOM 722 C C . LEU A 1 90 ? 7.823 10.561 -5.429 1.00 90.00 90 LEU A C 1
ATOM 724 O O . LEU A 1 90 ? 6.838 10.164 -4.804 1.00 90.00 90 LEU A O 1
ATOM 728 N N . LEU A 1 91 ? 7.720 11.305 -6.524 1.00 91.69 91 LEU A N 1
ATOM 729 C CA . LEU A 1 91 ? 6.481 11.805 -7.102 1.00 91.69 91 LEU A CA 1
ATOM 730 C C . LEU A 1 91 ? 6.361 11.376 -8.568 1.00 91.69 91 LEU A C 1
ATOM 732 O O . LEU A 1 91 ? 7.356 11.172 -9.268 1.00 91.69 91 LEU A O 1
ATOM 736 N N . LEU A 1 92 ? 5.118 11.251 -9.025 1.00 93.56 92 LEU A N 1
ATOM 737 C CA . LEU A 1 92 ? 4.770 10.957 -10.410 1.00 93.56 92 LEU A CA 1
ATOM 738 C C . LEU A 1 92 ? 3.900 12.092 -10.962 1.00 93.56 92 LEU A C 1
ATOM 740 O O . LEU A 1 92 ? 2.793 12.317 -10.478 1.00 93.56 92 LEU A O 1
ATOM 744 N N . GLU A 1 93 ? 4.386 12.771 -11.998 1.00 92.38 93 GLU A N 1
ATOM 745 C CA . GLU A 1 93 ? 3.689 13.847 -12.706 1.00 92.38 93 GLU A CA 1
ATOM 746 C C . GLU A 1 93 ? 3.487 13.460 -14.177 1.00 92.38 93 GLU A C 1
ATOM 748 O O . GLU A 1 93 ? 4.354 13.665 -15.030 1.00 92.38 93 GLU A O 1
ATOM 753 N N . GLY A 1 94 ? 2.333 12.866 -14.491 1.00 92.69 94 GLY A N 1
ATOM 754 C CA . GLY A 1 94 ? 2.031 12.388 -15.842 1.00 92.69 94 GLY A CA 1
ATOM 755 C C . GLY A 1 94 ? 2.999 11.286 -16.279 1.00 92.69 94 GLY A C 1
ATOM 756 O O . GLY A 1 94 ? 2.937 10.172 -15.770 1.00 92.69 94 GLY A O 1
ATOM 757 N N . THR A 1 95 ? 3.894 11.595 -17.220 1.00 95.06 95 THR A N 1
ATOM 758 C CA . THR A 1 95 ? 4.932 10.664 -17.704 1.00 95.06 95 THR A CA 1
ATOM 759 C C . THR A 1 95 ? 6.239 10.759 -16.925 1.00 95.06 95 THR A C 1
ATOM 761 O O . THR A 1 95 ? 7.186 10.032 -17.220 1.00 95.06 95 THR A O 1
ATOM 764 N N . VAL A 1 96 ? 6.336 11.675 -15.963 1.00 94.69 96 VAL A N 1
ATOM 765 C CA . VAL A 1 96 ? 7.607 12.029 -15.343 1.00 94.69 96 VAL A CA 1
ATOM 766 C C . VAL A 1 96 ? 7.672 11.512 -13.922 1.00 94.69 96 VAL A C 1
ATOM 768 O O . VAL A 1 96 ? 6.872 11.886 -13.068 1.00 94.69 96 VAL A O 1
ATOM 771 N N . LEU A 1 97 ? 8.700 10.715 -13.660 1.00 93.50 97 LEU A N 1
ATOM 772 C CA . LEU A 1 97 ? 9.118 10.351 -12.320 1.00 93.50 97 LEU A CA 1
ATOM 773 C C . LEU A 1 97 ? 10.081 11.419 -11.788 1.00 93.50 97 LEU A C 1
ATOM 775 O O . LEU A 1 97 ? 11.074 11.739 -12.447 1.00 93.50 97 LEU A O 1
ATOM 779 N N . GLN A 1 98 ? 9.807 11.959 -10.605 1.00 92.69 98 GLN A N 1
ATOM 780 C CA . GLN A 1 98 ? 10.632 12.986 -9.976 1.00 92.69 98 GLN A CA 1
ATOM 781 C C . GLN A 1 98 ? 10.914 12.641 -8.515 1.00 92.69 98 GLN A C 1
ATOM 783 O O . GLN A 1 98 ? 10.051 12.124 -7.817 1.00 92.69 98 GLN A O 1
ATOM 788 N N . ALA A 1 99 ? 12.116 12.951 -8.041 1.00 89.44 99 ALA A N 1
ATOM 789 C CA . ALA A 1 99 ? 12.424 12.980 -6.618 1.00 89.44 99 ALA A CA 1
ATOM 790 C C . ALA A 1 99 ? 13.267 14.222 -6.310 1.00 89.44 99 ALA A C 1
ATOM 792 O O . ALA A 1 99 ? 14.240 14.521 -7.005 1.00 89.44 99 ALA A O 1
ATOM 793 N N . GLY A 1 100 ? 12.874 14.992 -5.299 1.00 83.50 100 GLY A N 1
ATOM 794 C CA . GLY A 1 100 ? 13.518 16.272 -4.999 1.00 83.50 100 GLY A CA 1
ATOM 795 C C . GLY A 1 100 ? 13.574 17.236 -6.200 1.00 83.50 100 GLY A C 1
ATOM 796 O O . GLY A 1 100 ? 12.725 17.218 -7.094 1.00 83.50 100 GLY A O 1
ATOM 797 N N . LEU A 1 101 ? 14.584 18.113 -6.210 1.00 78.50 101 LEU A N 1
ATOM 798 C CA . LEU A 1 101 ? 14.736 19.176 -7.219 1.00 78.50 101 LEU A CA 1
ATOM 799 C C . LEU A 1 101 ? 15.561 18.768 -8.447 1.00 78.50 101 LEU A C 1
ATOM 801 O O . LEU A 1 101 ? 15.488 19.435 -9.475 1.00 78.50 101 LEU A O 1
ATOM 805 N N . PHE A 1 102 ? 16.368 17.711 -8.338 1.00 80.69 102 PHE A N 1
ATOM 806 C CA . PHE A 1 102 ? 17.411 17.394 -9.321 1.00 80.69 102 PHE A CA 1
ATOM 807 C C . PHE A 1 102 ? 17.337 15.969 -9.869 1.00 80.69 102 PHE A C 1
ATOM 809 O O . PHE A 1 102 ? 18.224 15.586 -10.626 1.00 80.69 102 PHE A O 1
ATOM 816 N N . HIS A 1 103 ? 16.326 15.182 -9.487 1.00 89.38 103 HIS A N 1
ATOM 817 C CA . HIS A 1 103 ? 16.162 13.811 -9.966 1.00 89.38 103 HIS A CA 1
ATOM 818 C C . HIS A 1 103 ? 14.895 13.724 -10.798 1.00 89.38 103 HIS A C 1
ATOM 820 O O . HIS A 1 103 ? 13.791 13.811 -10.265 1.00 89.38 103 HIS A O 1
ATOM 826 N N . ARG A 1 104 ? 15.061 13.579 -12.113 1.00 93.00 104 ARG A N 1
ATOM 827 C CA . ARG A 1 104 ? 13.950 13.530 -13.063 1.00 93.00 104 ARG A CA 1
ATOM 828 C C . ARG A 1 104 ? 14.179 12.436 -14.097 1.00 93.00 104 ARG A C 1
ATOM 830 O O . ARG A 1 104 ? 15.294 12.239 -14.575 1.00 93.00 104 ARG A O 1
ATOM 837 N N . LEU A 1 105 ? 13.115 11.717 -14.431 1.00 94.12 105 LEU A N 1
ATOM 838 C CA . LEU A 1 105 ? 13.090 10.717 -15.489 1.00 94.12 105 LEU A CA 1
ATOM 839 C C . LEU A 1 105 ? 11.752 10.810 -16.224 1.00 94.12 105 LEU A C 1
ATOM 841 O O . LEU A 1 105 ? 10.707 10.475 -15.673 1.00 94.12 105 LEU A O 1
ATOM 845 N N . ASP A 1 106 ? 11.784 11.264 -17.475 1.00 94.69 106 ASP A N 1
ATOM 846 C CA . ASP A 1 106 ? 10.611 11.249 -18.348 1.00 94.69 106 ASP A CA 1
ATOM 847 C C . ASP A 1 106 ? 10.494 9.885 -19.031 1.00 94.69 106 ASP A C 1
ATOM 849 O O . ASP A 1 106 ? 11.306 9.538 -19.8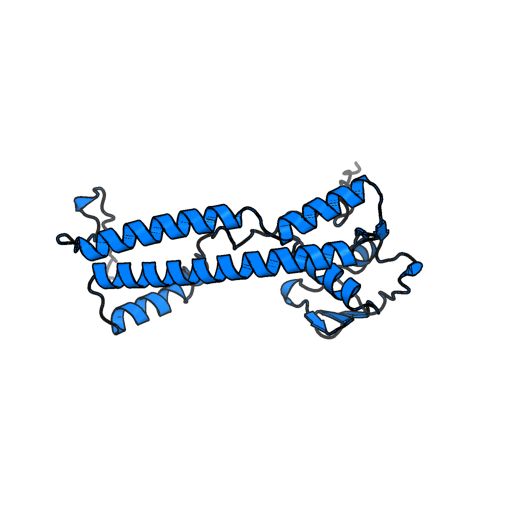92 1.00 94.69 106 ASP A O 1
ATOM 853 N N . LEU A 1 107 ? 9.477 9.126 -18.628 1.00 94.50 107 LEU A N 1
ATOM 854 C CA . LEU A 1 107 ? 9.209 7.769 -19.089 1.00 94.50 107 LEU A CA 1
ATOM 855 C C . LEU A 1 107 ? 8.458 7.731 -20.423 1.00 94.50 107 LEU A C 1
ATOM 857 O O . LEU A 1 107 ? 8.270 6.644 -20.963 1.00 94.50 107 LEU A O 1
ATOM 861 N N . LYS A 1 108 ? 8.088 8.896 -20.983 1.00 93.06 108 LYS A N 1
ATOM 862 C CA . LYS A 1 108 ? 7.445 9.098 -22.302 1.00 93.06 108 LYS A CA 1
ATOM 863 C C . LYS A 1 108 ? 6.056 8.483 -22.475 1.00 93.06 108 LYS A C 1
ATOM 865 O O . LYS A 1 108 ? 5.284 8.965 -23.297 1.00 93.06 108 LYS A O 1
ATOM 870 N N . ASP A 1 109 ? 5.733 7.466 -21.694 1.00 94.25 109 ASP A N 1
ATOM 871 C CA . ASP A 1 109 ? 4.471 6.752 -21.680 1.00 94.25 109 ASP A CA 1
ATOM 872 C C . ASP A 1 109 ? 3.881 6.802 -20.257 1.00 94.25 109 ASP A C 1
ATOM 874 O O . ASP A 1 109 ? 4.587 6.493 -19.291 1.00 94.25 109 ASP A O 1
ATOM 878 N N . PRO A 1 110 ? 2.620 7.239 -20.091 1.00 94.81 110 PRO A N 1
ATOM 879 C CA . PRO A 1 110 ? 2.015 7.414 -18.772 1.00 94.81 110 PRO A CA 1
ATOM 880 C C . PRO A 1 110 ? 1.756 6.082 -18.056 1.00 94.81 110 PRO A C 1
ATOM 882 O O . PRO A 1 110 ? 1.886 6.016 -16.833 1.00 94.81 110 PRO A O 1
ATOM 885 N N . ASP A 1 111 ? 1.446 5.016 -18.796 1.00 95.56 111 ASP A N 1
ATOM 886 C CA . ASP A 1 111 ? 1.222 3.691 -18.218 1.00 95.56 111 ASP A CA 1
ATOM 887 C C . ASP A 1 111 ? 2.551 3.110 -17.732 1.00 95.56 111 ASP A C 1
ATOM 889 O O . ASP A 1 111 ? 2.647 2.615 -16.611 1.00 95.56 111 ASP A O 1
ATOM 893 N N . LEU A 1 112 ? 3.622 3.253 -18.516 1.00 95.25 112 LEU A N 1
ATOM 894 C CA . LEU A 1 112 ? 4.971 2.888 -18.100 1.00 95.25 112 LEU A CA 1
ATOM 895 C C . LEU A 1 112 ? 5.378 3.680 -16.858 1.00 95.25 112 LEU A C 1
ATOM 897 O O . LEU A 1 112 ? 5.915 3.104 -15.912 1.00 95.25 112 LEU A O 1
ATOM 901 N N . ALA A 1 113 ? 5.092 4.983 -16.832 1.00 95.50 113 ALA A N 1
ATOM 902 C CA . ALA A 1 113 ? 5.411 5.834 -15.697 1.00 95.50 113 ALA A CA 1
ATOM 903 C C . ALA A 1 113 ? 4.724 5.374 -14.413 1.00 95.50 113 ALA A C 1
ATOM 905 O O . ALA A 1 113 ? 5.361 5.226 -13.364 1.00 95.50 113 ALA A O 1
ATOM 906 N N . ARG A 1 114 ? 3.441 5.043 -14.526 1.00 95.06 114 ARG A N 1
ATOM 907 C CA . ARG A 1 114 ? 2.657 4.484 -13.435 1.00 95.06 114 ARG A CA 1
ATOM 908 C C . ARG A 1 114 ? 3.150 3.110 -12.997 1.00 95.06 114 ARG A C 1
ATOM 910 O O . ARG A 1 114 ? 3.267 2.875 -11.796 1.00 95.06 114 ARG A O 1
ATOM 917 N N . PHE A 1 115 ? 3.461 2.220 -13.937 1.00 94.81 115 PHE A N 1
ATOM 918 C CA . PHE A 1 115 ? 4.003 0.897 -13.635 1.00 94.81 115 PHE A CA 1
ATOM 919 C C . PHE A 1 115 ? 5.317 1.008 -12.858 1.00 94.81 115 PHE A C 1
ATOM 921 O O . PHE A 1 115 ? 5.448 0.428 -11.782 1.00 94.81 115 PHE A O 1
ATOM 928 N N . VAL A 1 116 ? 6.267 1.804 -13.355 1.00 92.94 116 VAL A N 1
ATOM 929 C CA . VAL A 1 116 ? 7.563 2.023 -12.697 1.00 92.94 116 VAL A CA 1
ATOM 930 C C . VAL A 1 116 ? 7.362 2.599 -11.296 1.00 92.94 116 VAL A C 1
ATOM 932 O O . VAL A 1 116 ? 7.941 2.086 -10.341 1.00 92.94 116 VAL A O 1
ATOM 935 N N . TYR A 1 117 ? 6.503 3.609 -11.141 1.00 92.75 117 TYR A N 1
ATOM 936 C CA . TYR A 1 117 ? 6.196 4.190 -9.835 1.00 92.75 117 TYR A CA 1
ATOM 937 C C . TYR A 1 117 ? 5.616 3.161 -8.851 1.00 92.75 117 TYR A C 1
ATOM 939 O O . TYR A 1 117 ? 6.065 3.075 -7.704 1.00 92.75 117 TYR A O 1
ATOM 947 N N . LEU A 1 118 ? 4.658 2.338 -9.291 1.00 91.44 118 LEU A N 1
ATOM 948 C CA . LEU A 1 118 ? 4.084 1.266 -8.473 1.00 91.44 118 LEU A CA 1
ATOM 949 C C . LEU A 1 118 ? 5.136 0.235 -8.072 1.00 91.44 118 LEU A C 1
ATOM 951 O O . LEU A 1 118 ? 5.177 -0.161 -6.908 1.00 91.44 118 LEU A O 1
ATOM 955 N N . MET A 1 119 ? 6.011 -0.164 -8.996 1.00 90.44 119 MET A N 1
ATOM 956 C CA . MET A 1 119 ? 7.090 -1.101 -8.696 1.00 90.44 119 MET A CA 1
ATOM 957 C C . MET A 1 119 ? 8.031 -0.535 -7.640 1.00 90.44 119 MET A C 1
ATOM 959 O O . MET A 1 119 ? 8.311 -1.214 -6.660 1.00 90.44 119 MET A O 1
ATOM 963 N N . LEU A 1 120 ? 8.469 0.716 -7.778 1.00 88.19 120 LEU A N 1
ATOM 964 C CA . LEU A 1 120 ? 9.372 1.323 -6.805 1.00 88.19 120 LEU A CA 1
ATOM 965 C C . LEU A 1 120 ? 8.716 1.460 -5.425 1.00 88.19 120 LEU A C 1
ATOM 967 O O . LEU A 1 120 ? 9.287 1.029 -4.424 1.00 88.19 120 LEU A O 1
ATOM 971 N N . THR A 1 121 ? 7.493 1.991 -5.364 1.00 86.31 121 THR A N 1
ATOM 972 C CA . THR A 1 121 ? 6.767 2.230 -4.099 1.00 86.31 121 THR A CA 1
ATOM 973 C C . THR A 1 121 ? 6.229 0.964 -3.428 1.00 86.31 121 THR A C 1
ATOM 975 O O . THR A 1 121 ? 5.785 1.016 -2.279 1.00 86.31 121 THR A O 1
ATOM 978 N N . SER A 1 122 ? 6.263 -0.176 -4.119 1.00 81.31 122 SER A N 1
ATOM 979 C CA . SER A 1 122 ? 5.898 -1.482 -3.557 1.00 81.31 122 SER A CA 1
ATOM 980 C C . SER A 1 122 ? 7.093 -2.233 -2.963 1.00 81.31 122 SER A C 1
ATOM 982 O O . SER A 1 122 ? 6.900 -3.274 -2.338 1.00 81.31 122 SER A O 1
ATOM 984 N N . THR A 1 123 ? 8.315 -1.717 -3.127 1.00 73.19 123 THR A N 1
ATOM 985 C CA . THR A 1 123 ? 9.549 -2.384 -2.686 1.00 73.19 123 THR A CA 1
ATOM 986 C C . THR A 1 123 ? 10.077 -1.825 -1.367 1.00 73.19 123 THR A C 1
ATOM 988 O O . THR A 1 123 ? 9.782 -0.697 -0.976 1.00 73.19 123 THR A O 1
ATOM 991 N N . GLU A 1 124 ? 10.886 -2.620 -0.666 1.00 67.19 124 GLU A N 1
ATOM 992 C CA . GLU A 1 124 ? 11.577 -2.222 0.571 1.00 67.19 124 GLU A CA 1
ATOM 993 C C . GLU A 1 124 ? 12.722 -1.213 0.386 1.00 67.19 124 GLU A C 1
ATOM 995 O O . GLU A 1 124 ? 13.290 -0.768 1.383 1.00 67.19 124 GLU A O 1
ATOM 1000 N N . ALA A 1 125 ? 13.073 -0.834 -0.846 1.00 72.94 125 ALA A N 1
ATOM 1001 C CA . ALA A 1 125 ? 14.191 0.070 -1.087 1.00 72.94 125 ALA A CA 1
ATOM 1002 C C . ALA A 1 125 ? 13.960 1.433 -0.405 1.00 72.94 125 ALA A C 1
ATOM 1004 O O . ALA A 1 125 ? 12.923 2.067 -0.576 1.00 72.94 125 ALA A O 1
ATOM 1005 N N . GLU A 1 126 ? 14.932 1.903 0.378 1.00 81.81 126 GLU A N 1
ATOM 1006 C CA . GLU A 1 126 ? 14.873 3.242 0.988 1.00 81.81 126 GLU A CA 1
ATOM 1007 C C . GLU A 1 126 ? 15.277 4.337 -0.000 1.00 81.81 126 GLU A C 1
ATOM 1009 O O . GLU A 1 126 ? 14.834 5.482 0.096 1.00 81.81 126 GLU A O 1
ATOM 1014 N N . ARG A 1 127 ? 16.137 3.984 -0.956 1.00 85.38 127 ARG A N 1
ATOM 1015 C CA . ARG A 1 127 ? 16.683 4.877 -1.972 1.00 85.38 127 ARG A CA 1
ATOM 1016 C C . ARG A 1 127 ? 16.766 4.151 -3.295 1.00 85.38 127 ARG A C 1
ATOM 1018 O O . ARG A 1 127 ? 16.935 2.935 -3.306 1.00 85.38 127 ARG A O 1
ATOM 1025 N N . VAL A 1 128 ? 16.688 4.907 -4.384 1.00 84.69 128 VAL A N 1
ATOM 1026 C CA . VAL A 1 128 ? 16.721 4.339 -5.734 1.00 84.69 128 VAL A CA 1
ATOM 1027 C C . VAL A 1 128 ? 17.755 5.052 -6.586 1.00 84.69 128 VAL A C 1
ATOM 1029 O O . VAL A 1 128 ? 17.585 6.202 -6.999 1.00 84.69 128 VAL A O 1
ATOM 1032 N N . ALA A 1 129 ? 18.847 4.348 -6.862 1.00 88.25 129 ALA A N 1
ATOM 1033 C CA . ALA A 1 129 ? 19.893 4.840 -7.741 1.00 88.25 129 ALA A CA 1
ATOM 1034 C C . ALA A 1 129 ? 19.523 4.662 -9.222 1.00 88.25 129 ALA A C 1
ATOM 1036 O O . ALA A 1 129 ? 18.789 3.751 -9.606 1.00 88.25 129 ALA A O 1
ATOM 1037 N N . SER A 1 130 ? 20.138 5.470 -10.089 1.00 88.19 130 SER A N 1
ATOM 1038 C CA . SER A 1 130 ? 19.984 5.355 -11.553 1.00 88.19 130 SER A CA 1
ATOM 1039 C C . SER A 1 130 ? 20.253 3.939 -12.078 1.00 88.19 130 SER A C 1
ATOM 1041 O O . SER A 1 130 ? 19.536 3.431 -12.937 1.00 88.19 130 SER A O 1
ATOM 1043 N N . GLY A 1 131 ? 21.267 3.262 -11.528 1.00 85.88 131 GLY A N 1
ATOM 1044 C CA . GLY A 1 131 ? 21.611 1.896 -11.924 1.00 85.88 131 GLY A CA 1
ATOM 1045 C C . GLY A 1 131 ? 20.549 0.856 -11.553 1.00 85.88 131 GLY A C 1
ATOM 1046 O O . GLY A 1 131 ? 20.450 -0.168 -12.226 1.00 85.88 131 GLY A O 1
ATOM 1047 N N . GLU A 1 132 ? 19.755 1.105 -10.512 1.00 86.00 132 GLU A N 1
ATOM 1048 C CA . GLU A 1 132 ? 18.639 0.239 -10.116 1.00 86.00 132 GLU A CA 1
ATOM 1049 C C . GLU A 1 132 ? 17.436 0.479 -11.027 1.00 86.00 132 GLU A C 1
ATOM 1051 O O . GLU A 1 132 ? 16.894 -0.479 -11.575 1.00 86.00 132 GLU A O 1
ATOM 1056 N N . LEU A 1 133 ? 17.111 1.747 -11.308 1.00 88.94 133 LEU A N 1
ATOM 1057 C CA . LEU A 1 133 ? 16.091 2.118 -12.295 1.00 88.94 133 LEU A CA 1
ATOM 1058 C C . LEU A 1 133 ? 16.348 1.482 -13.657 1.00 88.94 133 LEU A C 1
ATOM 1060 O O . LEU A 1 133 ? 15.464 0.859 -14.231 1.00 88.94 133 LEU A O 1
ATOM 1064 N N . GLN A 1 134 ? 17.575 1.589 -14.164 1.00 90.81 134 GLN A N 1
ATOM 1065 C CA . GLN A 1 134 ? 17.944 1.031 -15.466 1.00 90.81 134 GLN A CA 1
ATOM 1066 C C . GLN A 1 134 ? 17.759 -0.490 -15.544 1.00 90.81 134 GLN A C 1
ATOM 1068 O O . GLN A 1 134 ? 17.554 -1.029 -16.636 1.00 90.81 134 GLN A O 1
ATOM 1073 N N . ARG A 1 135 ? 17.868 -1.192 -14.411 1.00 89.81 135 ARG A N 1
ATOM 1074 C CA . ARG A 1 135 ? 17.715 -2.651 -14.314 1.00 89.81 135 ARG A CA 1
ATOM 1075 C C . ARG A 1 135 ? 16.286 -3.093 -14.031 1.00 89.81 135 ARG A C 1
ATOM 1077 O O . ARG A 1 135 ? 16.025 -4.285 -14.176 1.00 89.81 135 ARG A O 1
ATOM 1084 N N . LEU A 1 136 ? 15.398 -2.169 -13.664 1.00 91.12 136 LEU A N 1
ATOM 1085 C CA . LEU A 1 136 ? 13.998 -2.453 -13.390 1.00 91.12 136 LEU A CA 1
ATOM 1086 C C . LEU A 1 136 ? 13.386 -3.234 -14.558 1.00 91.12 136 LEU A C 1
ATOM 1088 O O . LEU A 1 136 ? 13.508 -2.834 -15.719 1.00 91.12 136 LEU A O 1
ATOM 1092 N N . PHE A 1 137 ? 12.785 -4.378 -14.244 1.00 92.69 137 PHE A N 1
ATOM 1093 C CA . PHE A 1 137 ? 12.141 -5.230 -15.231 1.00 92.69 137 PHE A CA 1
ATOM 1094 C C . PHE A 1 137 ? 10.747 -4.695 -15.550 1.00 92.69 137 PHE A C 1
ATOM 1096 O O . PHE A 1 137 ? 9.967 -4.394 -14.647 1.00 92.69 137 PHE A O 1
ATOM 1103 N N . VAL A 1 138 ? 10.446 -4.603 -16.840 1.00 94.19 138 VAL A N 1
ATOM 1104 C CA . VAL A 1 138 ? 9.162 -4.169 -17.376 1.00 94.19 138 VAL A CA 1
ATOM 1105 C C . VAL A 1 138 ? 8.608 -5.304 -18.238 1.00 94.19 138 VAL A C 1
ATOM 1107 O O . VAL A 1 138 ? 9.171 -5.588 -19.301 1.00 94.19 138 VAL A O 1
ATOM 1110 N N . PRO A 1 139 ? 7.528 -5.966 -17.793 1.00 95.00 139 PRO A N 1
ATOM 1111 C CA . PRO A 1 139 ? 6.761 -6.901 -18.604 1.00 95.00 139 PRO A CA 1
ATOM 1112 C C . PRO A 1 139 ? 6.391 -6.363 -19.981 1.00 95.00 139 PRO A C 1
ATOM 1114 O O . PRO A 1 139 ? 6.102 -5.178 -20.120 1.00 95.00 139 PRO A O 1
ATOM 1117 N N . THR A 1 140 ? 6.310 -7.224 -20.996 1.00 94.06 140 THR A N 1
ATOM 1118 C CA . THR A 1 140 ? 5.790 -6.803 -22.312 1.00 94.06 140 THR A CA 1
ATOM 1119 C C . THR A 1 140 ? 4.310 -6.419 -22.274 1.00 94.06 140 THR A C 1
ATOM 1121 O O . THR A 1 140 ? 3.874 -5.580 -23.055 1.00 94.06 140 THR A O 1
ATOM 1124 N N . ASP A 1 141 ? 3.555 -7.011 -21.351 1.00 95.31 141 ASP A N 1
ATOM 1125 C CA . ASP A 1 141 ? 2.118 -6.834 -21.124 1.00 95.31 141 ASP A CA 1
ATOM 1126 C C . ASP A 1 141 ? 1.823 -5.950 -19.895 1.00 95.31 141 ASP A C 1
ATOM 1128 O O . ASP A 1 141 ? 0.780 -6.076 -19.255 1.00 95.31 141 ASP A O 1
ATOM 1132 N N . TYR A 1 142 ? 2.733 -5.031 -19.539 1.00 94.38 142 TYR A N 1
ATOM 1133 C CA . TYR A 1 142 ? 2.589 -4.185 -18.344 1.00 94.38 142 TYR A CA 1
ATOM 1134 C C . TYR A 1 142 ? 1.272 -3.388 -18.307 1.00 94.38 142 TYR A C 1
ATOM 1136 O O . TYR A 1 142 ? 0.753 -3.128 -17.225 1.00 94.38 142 TYR A O 1
ATOM 1144 N N . ARG A 1 143 ? 0.707 -3.022 -19.466 1.00 95.75 143 ARG A N 1
ATOM 1145 C CA . ARG A 1 143 ? -0.587 -2.324 -19.552 1.00 95.75 143 ARG A CA 1
ATOM 1146 C C . ARG A 1 143 ? -1.754 -3.210 -19.122 1.00 95.75 143 ARG A C 1
ATOM 1148 O O . ARG A 1 143 ? -2.611 -2.758 -18.368 1.00 95.75 143 ARG A O 1
ATOM 1155 N N . ASP A 1 144 ? -1.750 -4.474 -19.534 1.00 96.06 144 ASP A N 1
ATOM 1156 C CA . ASP A 1 144 ? -2.776 -5.440 -19.134 1.00 96.06 144 ASP A CA 1
ATOM 1157 C C . ASP A 1 144 ? -2.675 -5.728 -17.629 1.00 96.06 144 ASP A C 1
ATOM 1159 O O . ASP A 1 144 ? -3.684 -5.769 -16.923 1.00 96.06 144 ASP A O 1
ATOM 1163 N N . LEU A 1 145 ? -1.447 -5.827 -17.106 1.00 95.69 145 LEU A N 1
ATOM 1164 C CA . LEU A 1 145 ? -1.209 -5.942 -15.666 1.00 95.69 145 LEU A CA 1
ATOM 1165 C C . LEU A 1 145 ? -1.725 -4.738 -14.883 1.00 95.69 145 LEU A C 1
ATOM 1167 O O . LEU A 1 145 ? -2.322 -4.920 -13.823 1.00 95.69 145 LEU A O 1
ATOM 1171 N N . LEU A 1 146 ? -1.511 -3.521 -15.389 1.00 96.25 146 LEU A N 1
ATOM 1172 C CA . LEU A 1 146 ? -2.033 -2.309 -14.764 1.00 96.25 146 LEU A CA 1
ATOM 1173 C C . LEU A 1 146 ? -3.561 -2.283 -14.752 1.00 96.25 146 LEU A C 1
ATOM 1175 O O . LEU A 1 146 ? -4.140 -1.940 -13.724 1.00 96.25 146 LEU A O 1
ATOM 1179 N N . ALA A 1 147 ? -4.215 -2.692 -15.839 1.00 95.62 147 ALA A N 1
ATOM 1180 C CA . ALA A 1 147 ? -5.673 -2.746 -15.899 1.00 95.62 147 ALA A CA 1
ATOM 1181 C C . ALA A 1 147 ? -6.253 -3.716 -14.853 1.00 95.62 147 ALA A C 1
ATOM 1183 O O . ALA A 1 147 ? -7.177 -3.365 -14.118 1.00 95.62 147 ALA A O 1
ATOM 1184 N N . VAL A 1 148 ? -5.666 -4.911 -14.717 1.00 95.88 148 VAL A N 1
ATOM 1185 C CA . VAL A 1 148 ? -6.080 -5.882 -13.689 1.00 95.88 148 VAL A CA 1
ATOM 1186 C C . VAL A 1 148 ? -5.738 -5.382 -12.281 1.00 95.88 148 VAL A C 1
ATOM 1188 O O . VAL A 1 148 ? -6.530 -5.558 -11.353 1.00 95.88 148 VAL A O 1
ATOM 1191 N N . TYR A 1 149 ? -4.585 -4.730 -12.104 1.00 94.25 149 TYR A N 1
ATOM 1192 C CA . TYR A 1 149 ? -4.214 -4.101 -10.835 1.00 94.25 149 TYR A CA 1
ATOM 1193 C C . TYR A 1 149 ? -5.249 -3.053 -10.413 1.00 94.25 149 TYR A C 1
ATOM 1195 O O . TYR A 1 149 ? -5.648 -3.032 -9.255 1.00 94.25 149 TYR A O 1
ATOM 1203 N N . GLU A 1 150 ? -5.713 -2.208 -11.332 1.00 93.38 150 GLU A N 1
ATOM 1204 C CA . GLU A 1 150 ? -6.711 -1.172 -11.054 1.00 93.38 150 GLU A CA 1
ATOM 1205 C C . GLU A 1 150 ? -8.060 -1.727 -10.620 1.00 93.38 150 GLU A C 1
ATOM 1207 O O . GLU A 1 150 ? -8.671 -1.199 -9.689 1.00 93.38 150 GLU A O 1
ATOM 1212 N N . GLU A 1 151 ? -8.528 -2.782 -11.283 1.00 92.31 151 GLU A N 1
ATOM 1213 C CA . GLU A 1 151 ? -9.759 -3.468 -10.900 1.00 92.31 151 GLU A CA 1
ATOM 1214 C C . GLU A 1 151 ? -9.641 -4.018 -9.474 1.00 92.31 151 GLU A C 1
ATOM 1216 O O . GLU A 1 151 ? -10.512 -3.780 -8.630 1.00 92.31 151 GLU A O 1
ATOM 1221 N N . LYS A 1 152 ? -8.515 -4.678 -9.177 1.00 91.62 152 LYS A N 1
ATOM 1222 C CA . LYS A 1 152 ? -8.217 -5.206 -7.843 1.00 91.62 152 LYS A CA 1
ATOM 1223 C C . LYS A 1 152 ? -8.079 -4.099 -6.802 1.00 91.62 152 LYS A C 1
ATOM 1225 O O . LYS A 1 152 ? -8.627 -4.238 -5.717 1.00 91.62 152 LYS A O 1
ATOM 1230 N N . GLU A 1 153 ? -7.390 -3.003 -7.112 1.00 90.94 153 GLU A N 1
ATOM 1231 C CA . GLU A 1 153 ? -7.209 -1.862 -6.206 1.00 90.94 153 GLU A CA 1
ATOM 1232 C C . GLU A 1 153 ? -8.539 -1.176 -5.898 1.00 90.94 153 GLU A C 1
ATOM 1234 O O . GLU A 1 153 ? -8.768 -0.800 -4.752 1.00 90.94 153 GLU A O 1
ATOM 1239 N N . ARG A 1 154 ? -9.448 -1.061 -6.873 1.00 90.12 154 ARG A N 1
ATOM 1240 C CA . ARG A 1 154 ? -10.786 -0.506 -6.637 1.00 90.12 154 ARG A CA 1
ATOM 1241 C C . ARG A 1 154 ? -11.577 -1.370 -5.659 1.00 90.12 154 ARG A C 1
ATOM 1243 O O . ARG A 1 154 ? -12.024 -0.860 -4.636 1.00 90.12 154 ARG A O 1
ATOM 1250 N N . ALA A 1 155 ? -11.676 -2.672 -5.933 1.00 87.25 155 ALA A N 1
ATOM 1251 C CA . ALA A 1 155 ? -12.357 -3.614 -5.044 1.00 87.25 155 ALA A CA 1
ATOM 1252 C C . ALA A 1 155 ? -11.711 -3.644 -3.646 1.00 87.25 155 ALA A C 1
ATOM 1254 O O . ALA A 1 155 ? -12.398 -3.670 -2.625 1.00 87.25 155 ALA A O 1
ATOM 1255 N N . PHE A 1 156 ? -10.380 -3.587 -3.587 1.00 88.56 156 PHE A N 1
ATOM 1256 C CA . PHE A 1 156 ? -9.630 -3.564 -2.336 1.00 88.56 156 PHE A CA 1
ATOM 1257 C C . PHE A 1 156 ? -9.827 -2.259 -1.551 1.00 88.56 156 PHE A C 1
ATOM 1259 O O . PHE A 1 156 ? -9.933 -2.297 -0.325 1.00 88.56 156 PHE A O 1
ATOM 1266 N N . SER A 1 157 ? -9.907 -1.104 -2.223 1.00 87.88 157 SER A N 1
ATOM 1267 C CA . SER A 1 157 ? -10.112 0.191 -1.563 1.00 87.88 157 SER A CA 1
ATOM 1268 C C . SER A 1 157 ? -11.478 0.271 -0.890 1.00 87.88 157 SER A C 1
ATOM 1270 O O . SER A 1 157 ? -11.553 0.745 0.239 1.00 87.88 157 SER A O 1
ATOM 1272 N N . GLU A 1 158 ? -12.532 -0.256 -1.518 1.00 88.31 158 GLU A N 1
ATOM 1273 C CA . GLU A 1 158 ? -13.872 -0.313 -0.916 1.00 88.31 158 GLU A CA 1
ATOM 1274 C C . GLU A 1 158 ? -13.873 -1.128 0.389 1.00 88.31 158 GLU A C 1
ATOM 1276 O O . GLU A 1 158 ? -14.428 -0.707 1.406 1.00 88.31 158 GLU A O 1
ATOM 1281 N N . VAL A 1 159 ? -13.185 -2.274 0.393 1.00 89.00 159 VAL A N 1
ATOM 1282 C CA . VAL A 1 159 ? -13.025 -3.118 1.588 1.00 89.00 159 VAL A CA 1
ATOM 1283 C C . VAL A 1 159 ? -12.186 -2.415 2.655 1.00 89.00 159 VAL A C 1
ATOM 1285 O O . VAL A 1 159 ? -12.522 -2.472 3.838 1.00 89.00 159 VAL A O 1
ATOM 1288 N N . ARG A 1 160 ? -11.111 -1.723 2.259 1.00 88.75 160 ARG A N 1
ATOM 1289 C CA . ARG A 1 160 ? -10.253 -0.953 3.171 1.00 88.75 160 ARG A CA 1
ATOM 1290 C C . ARG A 1 160 ? -11.018 0.193 3.832 1.00 88.75 160 ARG A C 1
ATOM 1292 O O . ARG A 1 160 ? -10.892 0.389 5.037 1.00 88.75 160 ARG A O 1
ATOM 1299 N N . GLU A 1 161 ? -11.816 0.934 3.071 1.00 90.25 161 GLU A N 1
ATOM 1300 C CA . GLU A 1 161 ? -12.676 1.995 3.603 1.00 90.25 161 GLU A CA 1
ATOM 1301 C C . GLU A 1 161 ? -13.713 1.436 4.579 1.00 90.25 161 GLU A C 1
ATOM 1303 O O . GLU A 1 161 ? -13.889 1.982 5.670 1.00 90.25 161 GLU A O 1
ATOM 1308 N N . ALA A 1 162 ? -14.351 0.315 4.227 1.00 91.06 162 ALA A N 1
ATOM 1309 C CA . ALA A 1 162 ? -15.267 -0.374 5.126 1.00 91.06 162 ALA A CA 1
ATOM 1310 C C . ALA A 1 162 ? -14.569 -0.789 6.427 1.00 91.06 162 ALA A C 1
ATOM 1312 O O . ALA A 1 162 ? -15.120 -0.549 7.497 1.00 91.06 162 ALA A O 1
ATOM 1313 N N . PHE A 1 163 ? -13.344 -1.320 6.346 1.00 91.44 163 PHE A N 1
ATOM 1314 C CA . PHE A 1 163 ? -12.571 -1.693 7.525 1.00 91.44 163 PHE A CA 1
ATOM 1315 C C . PHE A 1 163 ? -12.349 -0.496 8.449 1.00 91.44 163 PHE A C 1
ATOM 1317 O O . PHE A 1 163 ? -12.670 -0.566 9.633 1.00 91.44 163 PHE A O 1
ATOM 1324 N N . PHE A 1 164 ? -11.788 0.601 7.932 1.00 89.75 164 PHE A N 1
ATOM 1325 C CA . PHE A 1 164 ? -11.464 1.759 8.769 1.00 89.75 164 PHE A CA 1
ATOM 1326 C C . PHE A 1 164 ? -12.710 2.406 9.369 1.00 89.75 164 PHE A C 1
ATOM 1328 O O . PHE A 1 164 ? -12.664 2.879 10.503 1.00 89.75 164 PHE A O 1
ATOM 1335 N N . ARG A 1 165 ? -13.836 2.376 8.651 1.00 93.50 165 ARG A N 1
ATOM 1336 C CA . ARG A 1 165 ? -15.127 2.787 9.203 1.00 93.50 165 ARG A CA 1
ATOM 1337 C C . ARG A 1 165 ? -15.556 1.878 10.357 1.00 93.50 165 ARG A C 1
ATOM 1339 O O . ARG A 1 165 ? -15.907 2.390 11.413 1.00 93.50 165 ARG A O 1
ATOM 1346 N N . THR A 1 166 ? -15.483 0.556 10.196 1.00 93.81 166 THR A N 1
ATOM 1347 C CA . THR A 1 166 ? -15.808 -0.398 11.270 1.00 93.81 166 THR A CA 1
ATOM 1348 C C . THR A 1 166 ? -14.872 -0.241 12.473 1.00 93.81 166 THR A C 1
ATOM 1350 O O . THR A 1 166 ? -15.320 -0.362 13.609 1.00 93.81 166 THR A O 1
ATOM 1353 N N . LEU A 1 167 ? -13.593 0.077 12.249 1.00 91.38 167 LEU A N 1
ATOM 1354 C CA . LEU A 1 167 ? -12.634 0.360 13.318 1.00 91.38 167 LEU A CA 1
ATOM 1355 C C . LEU A 1 167 ? -13.023 1.625 14.096 1.00 91.38 167 LEU A C 1
ATOM 1357 O O . LEU A 1 167 ? -13.060 1.590 15.320 1.00 91.38 167 LEU A O 1
ATOM 1361 N N . ALA A 1 168 ? -13.390 2.702 13.399 1.00 90.56 168 ALA A N 1
ATOM 1362 C CA . ALA A 1 168 ? -13.876 3.921 14.044 1.00 90.56 168 ALA A CA 1
ATOM 1363 C C . ALA A 1 168 ? -15.173 3.674 14.838 1.00 90.56 168 ALA A C 1
ATOM 1365 O O . ALA A 1 168 ? -15.324 4.159 15.954 1.00 90.56 168 ALA A O 1
ATOM 1366 N N . GLU A 1 169 ? -16.100 2.870 14.307 1.00 94.50 169 GLU A N 1
ATOM 1367 C CA . GLU A 1 169 ? -17.311 2.478 15.040 1.00 94.50 169 GLU A CA 1
ATOM 1368 C C . GLU A 1 169 ? -17.009 1.642 16.290 1.00 94.50 169 GLU A C 1
ATOM 1370 O O . GLU A 1 169 ? -17.747 1.722 17.276 1.00 94.50 169 GLU A O 1
ATOM 1375 N N . LEU A 1 170 ? -15.945 0.838 16.248 1.00 92.50 170 LEU A N 1
ATOM 1376 C CA . LEU A 1 170 ? -15.467 0.073 17.392 1.00 92.50 170 LEU A CA 1
ATOM 1377 C C . LEU A 1 170 ? -14.893 0.999 18.461 1.00 92.50 170 LEU A C 1
ATOM 1379 O O . LEU A 1 170 ? -15.258 0.845 19.624 1.00 92.50 170 LEU A O 1
ATOM 1383 N N . ASP A 1 171 ? -14.066 1.970 18.074 1.00 90.19 171 ASP A N 1
ATOM 1384 C CA . ASP A 1 171 ? -13.524 2.974 18.993 1.00 90.19 171 ASP A CA 1
ATOM 1385 C C . ASP A 1 171 ? -14.655 3.751 19.687 1.00 90.19 171 ASP A C 1
ATOM 1387 O O . ASP A 1 171 ? -14.661 3.860 20.914 1.00 90.19 171 ASP A O 1
ATOM 1391 N N . GLU A 1 172 ? -15.680 4.183 18.942 1.00 91.88 172 GLU A N 1
ATOM 1392 C CA . GLU A 1 172 ? -16.860 4.840 19.523 1.00 91.88 172 GLU A CA 1
ATOM 1393 C C . GLU A 1 172 ? -17.616 3.932 20.500 1.00 91.88 172 GLU A C 1
ATOM 1395 O O . GLU A 1 172 ? -17.956 4.350 21.607 1.00 91.88 172 GLU A O 1
ATOM 1400 N N . ALA A 1 173 ? -17.840 2.664 20.141 1.00 91.12 173 ALA A N 1
ATOM 1401 C CA . ALA A 1 173 ? -18.499 1.714 21.034 1.00 91.12 173 ALA A CA 1
ATOM 1402 C C . ALA A 1 173 ? -17.675 1.445 22.308 1.00 91.12 173 ALA A C 1
ATOM 1404 O O . ALA A 1 173 ? -18.252 1.244 23.378 1.00 91.12 173 ALA A O 1
ATOM 1405 N N . VAL A 1 174 ? -16.341 1.465 22.221 1.00 90.38 174 VAL A N 1
ATOM 1406 C CA . VAL A 1 174 ? -15.455 1.387 23.390 1.00 90.38 174 VAL A CA 1
ATOM 1407 C C . VAL A 1 174 ? -15.577 2.656 24.234 1.00 90.38 174 VAL A C 1
ATOM 1409 O O . VAL A 1 174 ? -15.746 2.554 25.446 1.00 90.38 174 VAL A O 1
ATOM 1412 N N . PHE A 1 175 ? -15.561 3.847 23.641 1.00 90.88 175 PHE A N 1
ATOM 1413 C CA . PHE A 1 175 ? -15.741 5.092 24.394 1.00 90.88 175 PHE A CA 1
ATOM 1414 C C . PHE A 1 175 ? -17.090 5.150 25.116 1.00 90.88 175 PHE A C 1
ATOM 1416 O O . PHE A 1 175 ? -17.139 5.534 26.288 1.00 90.88 175 PHE A O 1
ATOM 1423 N N . ASP A 1 176 ? -18.160 4.703 24.459 1.00 88.88 176 ASP A N 1
ATOM 1424 C CA . ASP A 1 176 ? -19.494 4.588 25.050 1.00 88.88 176 ASP A CA 1
ATOM 1425 C C . ASP A 1 176 ? -19.511 3.582 26.209 1.00 88.88 176 ASP A C 1
ATOM 1427 O O . ASP A 1 176 ? -20.074 3.866 27.267 1.00 88.88 176 ASP A O 1
ATOM 1431 N N . LEU A 1 177 ? -18.849 2.428 26.050 1.00 89.31 177 LEU A N 1
ATOM 1432 C CA . LEU A 1 177 ? -18.750 1.400 27.092 1.00 89.31 177 LEU A CA 1
ATOM 1433 C C . LEU A 1 177 ? -18.079 1.931 28.366 1.00 89.31 177 LEU A C 1
ATOM 1435 O O . LEU A 1 177 ? -18.466 1.566 29.477 1.00 89.31 177 LEU A O 1
ATOM 1439 N N . PHE A 1 178 ? -17.073 2.787 28.200 1.00 88.31 178 PHE A N 1
ATOM 1440 C CA . PHE A 1 178 ? -16.342 3.421 29.294 1.00 88.31 178 PHE A CA 1
ATOM 1441 C C . PHE A 1 178 ? -16.999 4.714 29.801 1.00 88.31 178 PHE A C 1
ATOM 1443 O O . PHE A 1 178 ? -16.519 5.287 30.777 1.00 88.31 178 PHE A O 1
ATOM 1450 N N . GLY A 1 179 ? -18.094 5.160 29.176 1.00 87.50 179 GLY A N 1
ATOM 1451 C CA . GLY A 1 179 ? -18.814 6.372 29.564 1.00 87.50 179 GLY A CA 1
ATOM 1452 C C . GLY A 1 179 ? -18.000 7.653 29.381 1.00 87.50 179 GLY A C 1
ATOM 1453 O O . GLY A 1 179 ? -18.194 8.604 30.137 1.00 87.50 179 GLY A O 1
ATOM 1454 N N . LEU A 1 180 ? -17.076 7.675 28.415 1.00 89.50 180 LEU A N 1
ATOM 1455 C CA . LEU A 1 180 ? -16.175 8.806 28.212 1.00 89.50 180 LEU A CA 1
ATOM 1456 C C . LEU A 1 180 ? -16.911 10.011 27.629 1.00 89.50 180 LEU A C 1
ATOM 1458 O O . LEU A 1 180 ? -17.663 9.898 26.652 1.00 89.50 180 LEU A O 1
ATOM 1462 N N . THR A 1 181 ? -16.624 11.175 28.198 1.00 91.56 181 THR A N 1
ATOM 1463 C CA . THR A 1 181 ? -17.074 12.473 27.692 1.00 91.56 181 THR A CA 1
ATOM 1464 C C . THR A 1 181 ? -16.362 12.845 26.391 1.00 91.56 181 THR A C 1
ATOM 1466 O O . THR A 1 181 ? -15.282 12.344 26.085 1.00 91.56 181 THR A O 1
ATOM 1469 N N . GLU A 1 182 ? -16.932 13.781 25.633 1.00 92.00 182 GLU A N 1
ATOM 1470 C CA . GLU A 1 182 ? -16.335 14.273 24.382 1.00 92.00 182 GLU A CA 1
ATOM 1471 C C . GLU A 1 182 ? -14.931 14.877 24.582 1.00 92.00 182 GLU A C 1
ATOM 1473 O O . GLU A 1 182 ? -14.053 14.766 23.727 1.00 92.00 182 GLU A O 1
ATOM 1478 N N . GLU A 1 183 ? -14.699 15.513 25.732 1.00 92.81 183 GLU A N 1
ATOM 1479 C CA . GLU A 1 183 ? -13.399 16.085 26.092 1.00 92.81 183 GLU A CA 1
ATOM 1480 C C . GLU A 1 183 ? -12.358 14.989 26.342 1.00 92.81 183 GLU A C 1
ATOM 1482 O O . GLU A 1 183 ? -11.227 15.089 25.863 1.00 92.81 183 GLU A O 1
ATOM 1487 N N . GLU A 1 184 ? -12.746 13.911 27.025 1.00 92.12 184 GLU A N 1
ATOM 1488 C CA . GLU A 1 184 ? -11.882 12.753 27.270 1.00 92.12 184 GLU A CA 1
ATOM 1489 C C . GLU A 1 184 ? -11.591 11.980 25.981 1.00 92.12 184 GLU A C 1
ATOM 1491 O O . GLU A 1 184 ? -10.436 11.624 25.740 1.00 92.12 184 GLU A O 1
ATOM 1496 N N . ARG A 1 185 ? -12.602 11.778 25.120 1.00 93.06 185 ARG A N 1
ATOM 1497 C CA . ARG A 1 185 ? -12.435 11.162 23.790 1.00 93.06 185 ARG A CA 1
ATOM 1498 C C . ARG A 1 185 ? -11.396 11.921 22.974 1.00 93.06 185 ARG A C 1
ATOM 1500 O O . ARG A 1 185 ? -10.416 11.336 22.512 1.00 93.06 185 ARG A O 1
ATOM 1507 N N . ARG A 1 186 ? -11.559 13.243 22.864 1.00 91.62 186 ARG A N 1
ATOM 1508 C CA . ARG A 1 186 ? -10.624 14.108 22.135 1.00 91.62 186 ARG A CA 1
ATOM 1509 C C . ARG A 1 186 ? -9.223 14.050 22.726 1.00 91.62 186 ARG A C 1
ATOM 1511 O O . ARG A 1 186 ? -8.265 13.883 21.979 1.00 91.62 186 ARG A O 1
ATOM 1518 N N . HIS A 1 187 ? -9.102 14.122 24.051 1.00 90.88 187 HIS A N 1
ATOM 1519 C CA . HIS A 1 187 ? -7.812 14.028 24.727 1.00 90.88 187 HIS A CA 1
ATOM 1520 C C . HIS A 1 187 ? -7.090 12.704 24.428 1.00 90.88 187 HIS A C 1
ATOM 1522 O O . HIS A 1 187 ? -5.885 12.701 24.171 1.00 90.88 187 HIS A O 1
ATOM 1528 N N . ILE A 1 188 ? -7.811 11.578 24.425 1.00 88.25 188 ILE A N 1
ATOM 1529 C CA . ILE A 1 188 ? -7.252 10.260 24.091 1.00 88.25 188 ILE A CA 1
ATOM 1530 C C . ILE A 1 188 ? -6.787 10.225 22.634 1.00 88.25 188 ILE A C 1
ATOM 1532 O O . ILE A 1 188 ? -5.647 9.833 22.378 1.00 88.25 188 ILE A O 1
ATOM 1536 N N . LEU A 1 189 ? -7.624 10.666 21.693 1.00 87.81 189 LEU A N 1
ATOM 1537 C CA . LEU A 1 189 ? -7.284 10.691 20.267 1.00 87.81 189 LEU A CA 1
ATOM 1538 C C . LEU A 1 189 ? -6.070 11.589 19.991 1.00 87.81 189 LEU A C 1
ATOM 1540 O O . LEU A 1 189 ? -5.123 11.164 19.326 1.00 87.81 189 LEU A O 1
ATOM 1544 N N . GLU A 1 190 ? -6.037 12.789 20.575 1.00 88.62 190 GLU A N 1
ATOM 1545 C CA . GLU A 1 190 ? -4.883 13.692 20.510 1.00 88.62 190 GLU A CA 1
ATOM 1546 C C . GLU A 1 190 ? -3.628 13.013 21.063 1.00 88.62 190 GLU A C 1
ATOM 1548 O O . GLU A 1 190 ? -2.567 13.046 20.434 1.00 88.62 190 GLU A O 1
ATOM 1553 N N . ARG A 1 191 ? -3.735 12.335 22.211 1.00 88.12 191 ARG A N 1
ATOM 1554 C CA . ARG A 1 191 ? -2.589 11.670 22.831 1.00 88.12 191 ARG A CA 1
ATOM 1555 C C . ARG A 1 191 ? -2.067 10.501 21.998 1.00 88.12 191 ARG A C 1
ATOM 1557 O O . ARG A 1 191 ? -0.846 10.360 21.908 1.00 88.12 191 ARG A O 1
ATOM 1564 N N . LEU A 1 192 ? -2.953 9.704 21.397 1.00 84.06 192 LEU A N 1
ATOM 1565 C CA . LEU A 1 192 ? -2.612 8.605 20.484 1.00 84.06 192 LEU A CA 1
ATOM 1566 C C . LEU A 1 192 ? -1.967 9.114 19.189 1.00 84.06 192 LEU A C 1
ATOM 1568 O O . LEU A 1 192 ? -1.079 8.460 18.652 1.00 84.06 192 LEU A O 1
ATOM 1572 N N . SER A 1 193 ? -2.354 10.306 18.730 1.00 81.88 193 SER A N 1
ATOM 1573 C CA . SER A 1 193 ? -1.755 10.965 17.563 1.00 81.88 193 SER A CA 1
ATOM 1574 C C . SER A 1 193 ? -0.405 11.644 17.838 1.00 81.88 193 SER A C 1
ATOM 1576 O O . SER A 1 193 ? 0.243 12.120 16.906 1.00 81.88 193 SER A O 1
ATOM 1578 N N . ALA A 1 194 ? 0.034 11.697 19.100 1.00 84.81 194 ALA A N 1
ATOM 1579 C CA . ALA A 1 194 ? 1.238 12.403 19.518 1.00 84.81 194 ALA A CA 1
ATOM 1580 C C . ALA A 1 194 ? 2.390 11.455 19.878 1.00 84.81 194 ALA A C 1
ATOM 1582 O O . ALA A 1 194 ? 2.204 10.345 20.386 1.00 84.81 194 ALA A O 1
ATOM 1583 N N . PHE A 1 195 ? 3.616 11.950 19.718 1.00 76.62 195 PHE A N 1
ATOM 1584 C CA . PHE A 1 195 ? 4.821 11.214 20.086 1.00 76.62 195 PHE A CA 1
ATOM 1585 C C . PHE A 1 195 ? 4.829 10.791 21.572 1.00 76.62 195 PHE A C 1
ATOM 1587 O O . PHE A 1 195 ? 4.464 11.588 22.452 1.00 76.62 195 PHE A O 1
ATOM 1594 N N . PRO A 1 196 ? 5.230 9.546 21.913 1.00 76.38 196 PRO A N 1
ATOM 1595 C CA . PRO A 1 196 ? 5.698 8.458 21.039 1.00 76.38 196 PRO A CA 1
ATOM 1596 C C . PRO A 1 196 ? 4.605 7.468 20.587 1.00 76.38 196 PRO A C 1
ATOM 1598 O O . PRO A 1 196 ? 4.933 6.445 19.986 1.00 76.38 196 PRO A O 1
ATOM 1601 N N . LEU A 1 197 ? 3.336 7.704 20.937 1.00 74.31 197 LEU A N 1
ATOM 1602 C CA . LEU A 1 197 ? 2.242 6.761 20.668 1.00 74.31 197 LEU A CA 1
ATOM 1603 C C . LEU A 1 197 ? 1.842 6.752 19.190 1.00 74.31 197 LEU A C 1
ATOM 1605 O O . LEU A 1 197 ? 1.456 5.709 18.678 1.00 74.31 197 LEU A O 1
ATOM 1609 N N . ASP A 1 198 ? 2.069 7.859 18.486 1.00 71.38 198 ASP A N 1
ATOM 1610 C CA . ASP A 1 198 ? 1.961 7.975 17.026 1.00 71.38 198 ASP A CA 1
ATOM 1611 C C . ASP A 1 198 ? 2.828 6.960 16.252 1.00 71.38 198 ASP A C 1
ATOM 1613 O O . ASP A 1 198 ? 2.534 6.626 15.098 1.00 71.38 198 ASP A O 1
ATOM 1617 N N . ARG A 1 199 ? 3.897 6.455 16.888 1.00 69.12 199 ARG A N 1
ATOM 1618 C CA . ARG A 1 199 ? 4.779 5.400 16.366 1.00 69.12 199 ARG A CA 1
ATOM 1619 C C . ARG A 1 199 ? 4.315 3.992 16.715 1.00 69.12 199 ARG A C 1
ATOM 1621 O O . ARG A 1 199 ? 4.763 3.045 16.071 1.00 69.12 199 ARG A O 1
ATOM 1628 N N . LEU A 1 200 ? 3.426 3.832 17.693 1.00 66.75 200 LEU A N 1
ATOM 1629 C CA . LEU A 1 200 ? 2.782 2.558 18.013 1.00 66.75 200 LEU A CA 1
ATOM 1630 C C . LEU A 1 200 ? 1.611 2.326 17.055 1.00 66.75 200 LEU A C 1
ATOM 1632 O O . LEU A 1 200 ? 0.472 2.155 17.478 1.00 66.75 200 LEU A O 1
ATOM 1636 N N . ARG A 1 201 ? 1.885 2.343 15.747 1.00 60.44 201 ARG A N 1
ATOM 1637 C CA . ARG A 1 201 ? 0.874 2.009 14.746 1.00 60.44 201 ARG A CA 1
ATOM 1638 C C . ARG A 1 201 ? 0.603 0.509 14.819 1.00 60.44 201 ARG A C 1
ATOM 1640 O O . ARG A 1 201 ? 1.542 -0.273 14.622 1.00 60.44 201 ARG A O 1
ATOM 1647 N N . PRO A 1 202 ? -0.630 0.083 15.140 1.00 65.31 202 PRO A N 1
ATOM 1648 C CA . PRO A 1 202 ? -0.975 -1.325 15.085 1.00 65.31 202 PRO A CA 1
ATOM 1649 C C . PRO A 1 202 ? -0.764 -1.802 13.654 1.00 65.31 202 PRO A C 1
ATOM 1651 O O . PRO A 1 202 ? -1.244 -1.172 12.717 1.00 65.31 202 PRO A O 1
ATOM 1654 N N . ARG A 1 203 ? -0.032 -2.905 13.476 1.00 64.00 203 ARG A N 1
ATOM 1655 C CA . ARG A 1 203 ? 0.096 -3.497 12.147 1.00 64.00 203 ARG A CA 1
ATOM 1656 C C . ARG A 1 203 ? -1.249 -4.055 11.744 1.00 64.00 203 ARG A C 1
ATOM 1658 O O . ARG A 1 203 ? -1.685 -5.085 12.260 1.00 64.00 203 ARG A O 1
ATOM 1665 N N . TYR A 1 204 ? -1.870 -3.371 10.808 1.00 71.62 204 TYR A N 1
ATOM 1666 C CA . TYR A 1 204 ? -3.130 -3.787 10.256 1.00 71.62 204 TYR A CA 1
ATOM 1667 C C . TYR A 1 204 ? -2.954 -4.589 8.961 1.00 71.62 204 TYR A C 1
ATOM 1669 O O . TYR A 1 204 ? -1.996 -4.358 8.228 1.00 71.62 204 TYR A O 1
ATOM 1677 N N . PRO A 1 205 ? -3.885 -5.499 8.629 1.00 67.06 205 PRO A N 1
ATOM 1678 C CA . PRO A 1 205 ? -3.808 -6.319 7.419 1.00 67.06 205 PRO A CA 1
ATOM 1679 C C . PRO A 1 205 ? -3.614 -5.557 6.088 1.00 67.06 205 PRO A C 1
ATOM 1681 O O . PRO A 1 205 ? -2.964 -6.072 5.182 1.00 67.06 205 PRO A O 1
ATOM 1684 N N . TRP A 1 206 ? -4.126 -4.325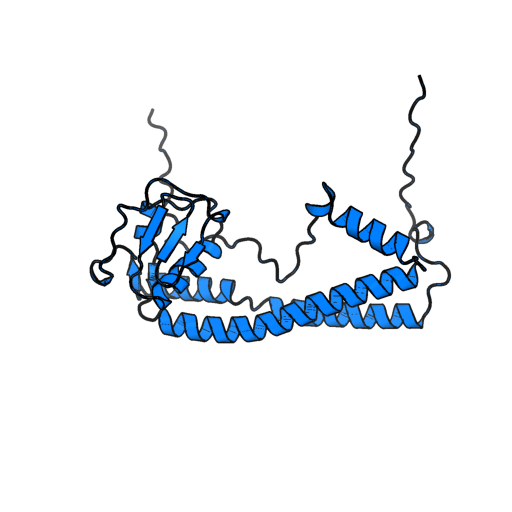 5.962 1.00 70.00 206 TRP A N 1
ATOM 1685 C CA . TRP A 1 206 ? -3.932 -3.467 4.774 1.00 70.00 206 TRP A CA 1
ATOM 1686 C C . TRP A 1 206 ? -2.665 -2.608 4.831 1.00 70.00 206 TRP A C 1
ATOM 1688 O O . TRP A 1 206 ? -2.249 -2.070 3.803 1.00 70.00 206 TRP A O 1
ATOM 1698 N N . GLU A 1 207 ? -2.046 -2.463 6.002 1.00 66.19 207 GLU A N 1
ATOM 1699 C CA . GLU A 1 207 ? -0.704 -1.905 6.122 1.00 66.19 207 GLU A CA 1
ATOM 1700 C C . GLU A 1 207 ? 0.281 -3.009 5.746 1.00 66.19 207 GLU A C 1
ATOM 1702 O O . GLU A 1 207 ? 0.876 -3.679 6.590 1.00 66.19 207 GLU A O 1
ATOM 1707 N N . VAL A 1 208 ? 0.415 -3.244 4.440 1.00 54.69 208 VAL A N 1
ATOM 1708 C CA . VAL A 1 208 ? 1.412 -4.178 3.928 1.00 54.69 208 VAL A CA 1
ATOM 1709 C C . VAL A 1 208 ? 2.769 -3.641 4.350 1.00 54.69 208 VAL A C 1
ATOM 1711 O O . VAL A 1 208 ? 3.219 -2.597 3.874 1.00 54.69 208 VAL A O 1
ATOM 1714 N N . GLY A 1 209 ? 3.417 -4.347 5.277 1.00 53.09 209 GLY A N 1
ATOM 1715 C CA . GLY A 1 209 ? 4.846 -4.177 5.484 1.00 53.09 209 GLY A CA 1
ATOM 1716 C C . GLY A 1 209 ? 5.511 -4.297 4.119 1.00 53.09 209 GLY A C 1
ATOM 1717 O O . GLY A 1 209 ? 5.176 -5.212 3.369 1.00 53.09 209 GLY A O 1
ATOM 1718 N N . ARG A 1 210 ? 6.367 -3.330 3.780 1.00 50.09 210 ARG A N 1
ATOM 1719 C CA . ARG A 1 210 ? 7.057 -3.264 2.488 1.00 50.09 210 ARG A CA 1
ATOM 1720 C C . ARG A 1 210 ? 7.535 -4.673 2.100 1.00 50.09 210 ARG A C 1
ATOM 1722 O O . ARG A 1 210 ? 8.084 -5.386 2.932 1.00 50.09 210 ARG A O 1
ATOM 1729 N N . VAL A 1 211 ? 7.236 -5.113 0.880 1.00 52.22 211 VAL A N 1
ATOM 1730 C CA . VAL A 1 211 ? 7.559 -6.476 0.441 1.00 52.22 211 VAL A CA 1
ATOM 1731 C C . VAL A 1 211 ? 8.979 -6.472 -0.111 1.00 52.22 211 VAL A C 1
ATOM 1733 O O . VAL A 1 211 ? 9.383 -5.533 -0.808 1.00 52.22 211 VAL A O 1
ATOM 1736 N N . ARG A 1 212 ? 9.749 -7.521 0.198 1.00 44.69 212 ARG A N 1
ATOM 1737 C CA . ARG A 1 212 ? 11.087 -7.695 -0.367 1.00 44.69 212 ARG A CA 1
ATOM 1738 C C . ARG A 1 212 ? 10.986 -7.626 -1.903 1.00 44.69 212 ARG A C 1
ATOM 1740 O O . ARG A 1 212 ? 10.180 -8.357 -2.475 1.00 44.69 212 ARG A O 1
ATOM 1747 N N . PRO A 1 213 ? 11.776 -6.771 -2.573 1.00 50.38 213 PRO A N 1
ATOM 1748 C CA . PRO A 1 213 ? 11.728 -6.639 -4.023 1.00 50.38 213 PRO A CA 1
ATOM 1749 C C . PRO A 1 213 ? 11.958 -7.990 -4.730 1.00 50.38 213 PRO A C 1
ATOM 1751 O O . PRO A 1 213 ? 12.831 -8.743 -4.283 1.00 50.38 213 PRO A O 1
ATOM 1754 N N . PRO A 1 214 ? 11.257 -8.286 -5.846 1.00 49.34 214 PRO A N 1
ATOM 1755 C CA . PRO A 1 214 ? 11.535 -9.462 -6.671 1.00 49.34 214 PRO A CA 1
ATOM 1756 C C . PRO A 1 214 ? 13.013 -9.534 -7.087 1.00 49.34 214 PRO A C 1
ATOM 1758 O O . PRO A 1 214 ? 13.661 -8.506 -7.342 1.00 49.34 214 PRO A O 1
ATOM 1761 N N . GLN A 1 215 ? 13.565 -10.755 -7.144 1.00 44.22 215 GLN A N 1
ATOM 1762 C CA . GLN A 1 215 ? 14.963 -10.987 -7.525 1.00 44.22 215 GLN A CA 1
ATOM 1763 C C . GLN A 1 215 ? 15.194 -10.528 -8.973 1.00 44.22 215 GLN A C 1
ATOM 1765 O O . GLN A 1 215 ? 14.876 -11.210 -9.938 1.00 44.22 215 GLN A O 1
ATOM 1770 N N . GLY A 1 216 ? 15.742 -9.322 -9.111 1.00 41.66 216 GLY A N 1
ATOM 1771 C CA . GLY A 1 216 ? 15.874 -8.601 -10.379 1.00 41.66 216 GLY A CA 1
ATOM 1772 C C . GLY A 1 216 ? 15.984 -7.088 -10.177 1.00 41.66 216 GLY A C 1
ATOM 1773 O O . GLY A 1 216 ? 16.688 -6.422 -10.932 1.00 41.66 216 GLY A O 1
ATOM 1774 N N . LEU A 1 217 ? 15.384 -6.565 -9.100 1.00 46.91 217 LEU A N 1
ATOM 1775 C CA . LEU A 1 217 ? 15.525 -5.165 -8.672 1.00 46.91 217 LEU A CA 1
ATOM 1776 C C . LEU A 1 217 ? 16.818 -4.911 -7.891 1.00 46.91 217 LEU A C 1
ATOM 1778 O O . LEU A 1 217 ? 17.466 -3.881 -8.065 1.00 46.91 217 LEU A O 1
ATOM 1782 N N . HIS A 1 218 ? 17.253 -5.882 -7.089 1.00 41.56 218 HIS A N 1
ATOM 1783 C CA . HIS A 1 218 ? 18.576 -5.869 -6.482 1.00 41.56 218 HIS A CA 1
ATOM 1784 C C . HIS A 1 218 ? 19.477 -6.833 -7.239 1.00 41.56 218 HIS A C 1
ATOM 1786 O O . HIS A 1 218 ? 19.346 -8.056 -7.158 1.00 41.56 218 HIS A O 1
ATOM 1792 N N . GLY A 1 219 ? 20.413 -6.265 -8.000 1.00 37.06 219 GLY A N 1
ATOM 1793 C CA . GLY A 1 219 ? 21.558 -7.029 -8.467 1.00 37.06 219 GLY A CA 1
ATOM 1794 C C . GLY A 1 219 ? 22.227 -7.671 -7.257 1.00 37.06 219 GLY A C 1
ATOM 1795 O O . GLY A 1 219 ? 22.420 -6.997 -6.248 1.00 37.06 219 GLY A O 1
ATOM 1796 N N . ARG A 1 220 ? 22.542 -8.968 -7.368 1.00 32.19 220 ARG A N 1
ATOM 1797 C CA . ARG A 1 220 ? 23.387 -9.722 -6.433 1.00 32.19 220 ARG A CA 1
ATOM 1798 C C . ARG A 1 220 ? 24.369 -8.779 -5.740 1.00 32.19 220 ARG A C 1
ATOM 1800 O O . ARG A 1 220 ? 25.270 -8.251 -6.394 1.00 32.19 220 ARG A O 1
ATOM 1807 N N . SER A 1 221 ? 24.207 -8.584 -4.436 1.00 32.50 221 SER A N 1
ATOM 1808 C CA . SER A 1 221 ? 25.299 -8.120 -3.599 1.00 32.50 221 SER A CA 1
ATOM 1809 C C . SER A 1 221 ? 26.422 -9.133 -3.790 1.00 32.50 221 SER A C 1
ATOM 1811 O O . SER A 1 221 ? 26.352 -10.279 -3.349 1.00 32.50 221 SER A O 1
ATOM 1813 N N . VAL A 1 222 ? 27.422 -8.740 -4.577 1.00 31.47 222 VAL A N 1
ATOM 1814 C CA . VAL A 1 222 ? 28.661 -9.494 -4.713 1.00 31.47 222 VAL A CA 1
ATOM 1815 C C . VAL A 1 222 ? 29.216 -9.601 -3.295 1.00 31.47 222 VAL A C 1
ATOM 1817 O O . VAL A 1 222 ? 29.415 -8.558 -2.666 1.00 31.47 222 VAL A O 1
ATOM 1820 N N . PRO A 1 223 ? 29.435 -10.808 -2.744 1.00 30.52 223 PRO A N 1
ATOM 1821 C CA . PRO A 1 223 ? 30.139 -10.904 -1.485 1.00 30.52 223 PRO A CA 1
ATOM 1822 C C . PRO A 1 223 ? 31.517 -10.300 -1.731 1.00 30.52 223 PRO A C 1
ATOM 1824 O O . PRO A 1 223 ? 32.248 -10.752 -2.617 1.00 30.52 223 PRO A O 1
ATOM 1827 N N . ILE A 1 224 ? 31.854 -9.257 -0.973 1.00 34.41 224 ILE A N 1
ATOM 1828 C CA . ILE A 1 224 ? 33.229 -8.793 -0.854 1.00 34.41 224 ILE A CA 1
ATOM 1829 C C . ILE A 1 224 ? 33.995 -10.000 -0.312 1.00 34.41 224 ILE A C 1
ATOM 1831 O O . ILE A 1 224 ? 33.952 -10.306 0.878 1.00 34.41 224 ILE A O 1
ATOM 1835 N N . ARG A 1 225 ? 34.626 -10.757 -1.215 1.00 29.81 225 ARG A N 1
ATOM 1836 C CA . ARG A 1 225 ? 35.641 -11.734 -0.851 1.00 29.81 225 ARG A CA 1
ATOM 1837 C C . ARG A 1 225 ? 36.739 -10.927 -0.179 1.00 29.81 225 ARG A C 1
ATOM 1839 O O . ARG A 1 225 ? 37.422 -10.158 -0.850 1.00 29.81 225 ARG A O 1
ATOM 1846 N N . GLY A 1 226 ? 36.870 -11.097 1.134 1.00 34.53 226 GLY A N 1
ATOM 1847 C CA . GLY A 1 226 ? 38.083 -10.742 1.849 1.00 34.53 226 GLY A CA 1
ATOM 1848 C C . GLY A 1 226 ? 39.252 -11.425 1.150 1.00 34.53 226 GLY A C 1
ATOM 1849 O O . GLY A 1 226 ? 39.378 -12.649 1.186 1.00 34.53 226 GLY A O 1
ATOM 1850 N N . GLY A 1 227 ? 40.024 -10.625 0.422 1.00 30.69 227 GLY A N 1
ATOM 1851 C CA . GLY A 1 227 ? 41.338 -10.991 -0.067 1.00 30.69 227 GLY A CA 1
ATOM 1852 C C . GLY A 1 227 ? 42.332 -10.786 1.066 1.00 30.69 227 GLY A C 1
ATOM 1853 O O . GLY A 1 227 ? 42.380 -9.695 1.627 1.00 30.69 227 GLY A O 1
ATOM 1854 N N . LEU A 1 228 ? 42.998 -11.896 1.386 1.00 35.19 228 LEU A N 1
ATOM 1855 C CA . LEU A 1 228 ? 44.251 -12.108 2.122 1.00 35.19 228 LEU A CA 1
ATOM 1856 C C . LEU A 1 228 ? 45.071 -10.864 2.486 1.00 35.19 228 LEU A C 1
ATOM 1858 O O . LEU A 1 228 ? 45.392 -10.077 1.569 1.00 35.19 228 LEU A O 1
#